Protein AF-A0A6L4AKI6-F1 (afdb_monomer_lite)

Sequence (223 aa):
MPTIHFEEIQCYNPRGIRDDVRLSAACDGHDRRTIWGPEQMRERSEIDLTSRCDPVVYYDTASIRLSGDFGFNFGSMHFDRHSDPGGNEFFFPGDLNSRYRVAYRIDPQPVASTHGRIRLIRLDCNDAQGTHDEISLRVNGAYVLNRHVMRTGWYVNFDDDRYEFPFNSACTITLSESYLEDWGRSFTLRVGEYRVARYEHEFALDAGISGDARYTLAYRMLE

Structure (mmCIF, N/CA/C/O backbone):
data_AF-A0A6L4AKI6-F1
#
_entry.id   AF-A0A6L4AKI6-F1
#
loop_
_atom_site.group_PDB
_atom_site.id
_atom_site.type_symbol
_atom_site.label_atom_id
_atom_site.label_alt_id
_atom_site.label_comp_id
_atom_site.label_asym_id
_atom_site.label_entity_id
_atom_site.label_seq_id
_atom_site.pdbx_PDB_ins_code
_atom_site.Cartn_x
_atom_site.Cartn_y
_atom_site.Cartn_z
_atom_site.occupancy
_atom_site.B_iso_or_equiv
_atom_site.auth_seq_id
_atom_site.auth_comp_id
_atom_site.auth_asym_id
_atom_site.auth_atom_id
_atom_site.pdbx_PDB_model_num
ATOM 1 N N . MET A 1 1 ? -11.981 -10.653 10.689 1.00 57.47 1 MET A N 1
ATOM 2 C CA . MET A 1 1 ? -10.906 -9.699 10.318 1.00 57.47 1 MET A CA 1
ATOM 3 C C . MET A 1 1 ? -10.500 -8.962 11.577 1.00 57.47 1 MET A C 1
ATOM 5 O O . MET A 1 1 ? -11.400 -8.692 12.367 1.00 57.47 1 MET A O 1
ATOM 9 N N . PRO A 1 2 ? -9.204 -8.720 11.821 1.00 56.81 2 PRO A N 1
ATOM 10 C CA . PRO A 1 2 ? -8.802 -7.955 12.989 1.00 56.81 2 PRO A CA 1
ATOM 11 C C . PRO A 1 2 ? -9.363 -6.529 12.914 1.00 56.81 2 PRO A C 1
ATOM 13 O O . PRO A 1 2 ? -9.664 -6.017 11.831 1.00 56.81 2 PRO A O 1
ATOM 16 N N . THR A 1 3 ? -9.572 -5.935 14.082 1.00 63.72 3 THR A N 1
ATOM 17 C CA . THR A 1 3 ? -10.267 -4.656 14.229 1.00 63.72 3 THR A CA 1
ATOM 18 C C . THR A 1 3 ? -9.407 -3.693 15.025 1.00 63.72 3 THR A C 1
ATOM 20 O O . THR A 1 3 ? -8.887 -4.057 16.077 1.00 63.72 3 THR A O 1
ATOM 23 N N . ILE A 1 4 ? -9.258 -2.467 14.525 1.00 66.56 4 ILE A N 1
ATOM 24 C CA . ILE A 1 4 ? -8.641 -1.374 15.281 1.00 66.56 4 ILE A CA 1
ATOM 25 C C . ILE A 1 4 ? -9.747 -0.666 16.059 1.00 66.56 4 ILE A C 1
ATOM 27 O O . ILE A 1 4 ? -10.778 -0.326 15.492 1.00 66.56 4 ILE A O 1
ATOM 31 N N . HIS A 1 5 ? -9.533 -0.446 17.346 1.00 71.75 5 HIS A N 1
ATOM 32 C CA . HIS A 1 5 ? -10.386 0.333 18.227 1.00 71.75 5 HIS A CA 1
ATOM 33 C C . HIS A 1 5 ? -9.617 1.579 18.635 1.00 71.75 5 HIS A C 1
ATOM 35 O O . HIS A 1 5 ? -8.559 1.465 19.243 1.00 71.75 5 HIS A O 1
ATOM 41 N N . PHE A 1 6 ? -10.124 2.763 18.308 1.00 74.44 6 PHE A N 1
ATOM 42 C CA . PHE A 1 6 ? -9.565 4.001 18.838 1.00 74.44 6 PHE A CA 1
ATOM 43 C C . PHE A 1 6 ? -10.184 4.291 20.191 1.00 74.44 6 PHE A C 1
ATOM 45 O O . PHE A 1 6 ? -11.407 4.277 20.332 1.00 74.44 6 PHE A O 1
ATOM 52 N N . GLU A 1 7 ? -9.331 4.549 21.168 1.00 77.19 7 GLU A N 1
ATOM 53 C CA . GLU A 1 7 ? -9.758 4.733 22.547 1.00 77.19 7 GLU A CA 1
ATOM 54 C C . GLU A 1 7 ? -9.769 6.219 22.900 1.00 77.19 7 GLU A C 1
ATOM 56 O O . GLU A 1 7 ? -10.745 6.719 23.452 1.00 77.19 7 GLU A O 1
ATOM 61 N N . GLU A 1 8 ? -8.728 6.956 22.511 1.00 81.88 8 GLU A N 1
ATOM 62 C CA . GLU A 1 8 ? -8.498 8.300 23.037 1.00 81.88 8 GLU A CA 1
ATOM 63 C C . GLU A 1 8 ? -7.682 9.170 22.073 1.00 81.88 8 GLU A C 1
ATOM 65 O O . GLU A 1 8 ? -6.770 8.675 21.409 1.00 81.88 8 GLU A O 1
ATOM 70 N N . ILE A 1 9 ? -7.952 10.480 22.045 1.00 80.19 9 ILE A N 1
ATOM 71 C CA . ILE A 1 9 ? -7.029 11.492 21.503 1.00 80.19 9 ILE A CA 1
ATOM 72 C C . ILE A 1 9 ? -6.692 12.504 22.594 1.00 80.19 9 ILE A C 1
ATOM 74 O O . ILE A 1 9 ? -7.588 13.099 23.192 1.00 80.19 9 ILE A O 1
ATOM 78 N N . GLN A 1 10 ? -5.400 12.760 22.793 1.00 81.69 10 GLN A N 1
ATOM 79 C CA . GLN A 1 10 ? -4.881 13.787 23.690 1.00 81.69 10 GL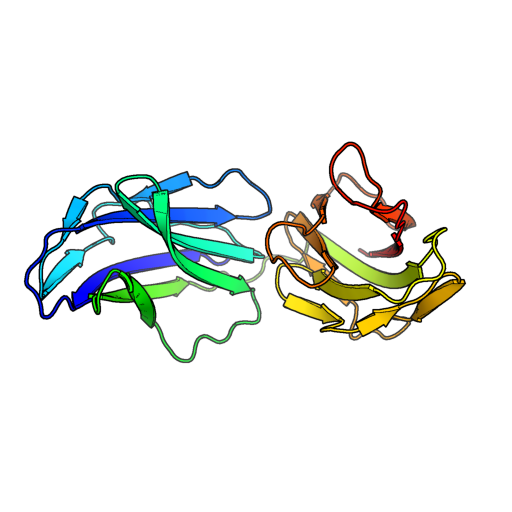N A CA 1
ATOM 80 C C . GLN A 1 10 ? -4.058 14.827 22.928 1.00 81.69 10 GLN A C 1
ATOM 82 O O . GLN A 1 10 ? -3.170 14.488 22.142 1.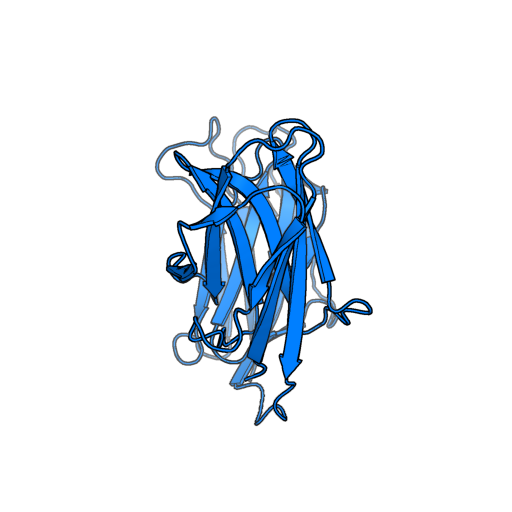00 81.69 10 GLN A O 1
ATOM 87 N N . CYS A 1 11 ? -4.322 16.107 23.192 1.00 79.19 11 CYS A N 1
ATOM 88 C CA . CYS A 1 11 ? -3.579 17.227 22.615 1.00 79.19 11 CYS A CA 1
ATOM 89 C C . CYS A 1 11 ? -2.557 17.796 23.610 1.00 79.19 11 CYS A C 1
ATOM 91 O O . CYS A 1 11 ? -2.899 18.246 24.704 1.00 79.19 11 CYS A O 1
ATOM 93 N N . TYR A 1 12 ? -1.296 17.864 23.196 1.00 78.62 12 TYR A N 1
ATOM 94 C CA . TYR A 1 12 ? -0.216 18.557 23.891 1.00 78.62 12 TYR A CA 1
ATOM 95 C C . TYR A 1 12 ? 0.170 19.803 23.093 1.00 78.62 12 TYR A C 1
ATOM 97 O O . TYR A 1 12 ? 1.089 19.768 22.277 1.00 78.62 12 TYR A O 1
ATOM 105 N N . ASN A 1 13 ? -0.542 20.907 23.317 1.00 70.94 13 ASN A N 1
ATOM 106 C CA . ASN A 1 13 ? -0.264 22.195 22.682 1.00 70.94 13 ASN A CA 1
ATOM 107 C C . ASN A 1 13 ? 0.249 23.215 23.716 1.00 70.94 13 ASN A C 1
ATOM 109 O O . ASN A 1 13 ? -0.565 23.877 24.356 1.00 70.94 13 ASN A O 1
ATOM 113 N N . PRO A 1 14 ? 1.569 23.424 23.858 1.00 61.31 14 PRO A N 1
ATOM 114 C CA . PRO A 1 14 ? 2.127 24.320 24.878 1.00 61.31 14 PRO A CA 1
ATOM 115 C C . PRO A 1 14 ? 1.780 25.808 24.674 1.00 61.31 14 PRO A C 1
ATOM 117 O O . PRO A 1 14 ? 2.146 26.642 25.498 1.00 61.31 14 PRO A O 1
ATOM 120 N N . ARG A 1 15 ? 1.123 26.175 23.563 1.00 65.12 15 ARG A N 1
ATOM 121 C CA . ARG A 1 15 ? 0.700 27.552 23.260 1.00 65.12 15 ARG A CA 1
ATOM 122 C C . ARG A 1 15 ? -0.773 27.817 23.579 1.00 65.12 15 ARG A C 1
ATOM 124 O O . ARG A 1 15 ? -1.205 28.960 23.457 1.00 65.12 15 ARG A O 1
ATOM 131 N N . GLY A 1 16 ? -1.548 26.793 23.951 1.00 60.97 16 GLY A N 1
ATOM 132 C CA . GLY A 1 16 ? -2.979 26.927 24.252 1.00 60.97 16 GLY A CA 1
ATOM 133 C C . GLY A 1 16 ? -3.853 27.331 23.054 1.00 60.97 16 GLY A C 1
ATOM 134 O O . GLY A 1 16 ? -4.981 27.791 23.248 1.00 60.97 16 GLY A O 1
ATOM 135 N N . ILE A 1 17 ? -3.340 27.183 21.826 1.00 63.78 17 ILE A N 1
ATOM 136 C CA . ILE A 1 17 ? -4.081 27.461 20.588 1.00 63.78 17 ILE A CA 1
ATOM 137 C C . ILE A 1 17 ? -5.126 26.354 20.381 1.00 63.78 17 ILE A C 1
ATOM 139 O O . ILE A 1 17 ? -4.919 25.207 20.780 1.00 63.78 17 ILE A O 1
ATOM 143 N N . ARG A 1 18 ? -6.284 26.725 19.825 1.00 65.81 18 ARG A N 1
ATOM 144 C CA . ARG A 1 18 ? -7.335 25.773 19.458 1.00 65.81 18 ARG A CA 1
ATOM 145 C C . ARG A 1 18 ? -7.107 25.302 18.035 1.00 65.81 18 ARG A C 1
ATOM 147 O O . ARG A 1 18 ? -7.106 26.144 17.142 1.00 65.81 18 ARG A O 1
ATOM 154 N N . ASP A 1 19 ? -7.014 23.996 17.855 1.00 68.50 19 ASP A N 1
ATOM 155 C CA . ASP A 1 19 ? -6.947 23.375 16.536 1.00 68.50 19 ASP A CA 1
ATOM 156 C C . ASP A 1 19 ? -8.233 22.567 16.312 1.00 68.50 19 ASP A C 1
ATOM 158 O O . ASP A 1 19 ? -8.674 21.847 17.211 1.00 68.50 19 ASP A O 1
ATOM 162 N N . ASP A 1 20 ? -8.849 22.693 15.135 1.00 76.00 20 ASP A N 1
ATOM 163 C CA . ASP A 1 20 ? -9.956 21.827 14.720 1.00 76.00 20 ASP A CA 1
ATOM 164 C C . ASP A 1 20 ? -9.390 20.503 14.214 1.00 76.00 20 ASP A C 1
ATOM 166 O O . ASP A 1 20 ? -8.797 20.438 13.140 1.00 76.00 20 ASP A O 1
ATOM 170 N N . VAL A 1 21 ? -9.552 19.443 15.001 1.00 71.31 21 VAL A N 1
ATOM 171 C CA . VAL A 1 21 ? -8.911 18.151 14.745 1.00 71.31 21 VAL A CA 1
ATOM 172 C C . VAL A 1 21 ? -9.913 17.168 14.156 1.00 71.31 21 VAL A C 1
ATOM 174 O O . VAL A 1 21 ? -11.034 17.029 14.644 1.00 71.31 21 VAL A O 1
ATOM 177 N N . ARG A 1 22 ? -9.498 16.462 13.102 1.00 80.50 22 ARG A N 1
ATOM 178 C CA . ARG A 1 22 ? -10.243 15.367 12.468 1.00 80.50 22 ARG A CA 1
ATOM 179 C C . ARG A 1 22 ? -9.394 14.112 12.417 1.00 80.50 22 ARG A C 1
ATOM 181 O O . ARG A 1 22 ? -8.235 14.166 12.003 1.00 80.50 22 ARG A O 1
ATOM 188 N N . LEU A 1 23 ? -10.006 12.980 12.742 1.00 73.19 23 LEU A N 1
ATOM 189 C CA . LEU A 1 23 ? -9.439 11.651 12.551 1.00 73.19 23 LEU A CA 1
ATOM 190 C C . LEU A 1 23 ? -10.135 10.982 11.368 1.00 73.19 23 LEU A C 1
ATOM 192 O O . LEU A 1 23 ? -11.361 10.881 11.317 1.00 73.19 23 LEU A O 1
ATOM 196 N N . SER A 1 24 ? -9.350 10.516 10.405 1.00 72.88 24 SER A N 1
ATOM 197 C CA . SER A 1 24 ? -9.862 9.812 9.231 1.00 72.88 24 SER A CA 1
ATOM 198 C C . SER A 1 24 ? -9.115 8.504 9.010 1.00 72.88 24 SER A C 1
ATOM 200 O O . SER A 1 24 ? -7.911 8.445 9.254 1.00 72.88 24 SER A O 1
ATOM 202 N N . ALA A 1 25 ? -9.798 7.487 8.484 1.00 66.56 25 ALA A N 1
ATOM 203 C CA . ALA A 1 25 ? -9.166 6.246 8.049 1.00 66.56 25 ALA A CA 1
ATOM 204 C C . ALA A 1 25 ? -9.546 5.864 6.624 1.00 66.56 25 ALA A C 1
ATOM 206 O O . ALA A 1 25 ? -10.610 6.217 6.115 1.00 66.56 25 ALA A O 1
ATOM 207 N N . ALA A 1 26 ? -8.648 5.118 5.995 1.00 65.19 26 ALA A N 1
ATOM 208 C CA . ALA A 1 26 ? -8.888 4.389 4.763 1.00 65.19 26 ALA A CA 1
ATOM 209 C C . ALA A 1 26 ? -8.424 2.940 4.949 1.00 65.19 26 ALA A C 1
ATOM 211 O O . ALA A 1 26 ? -7.347 2.709 5.507 1.00 65.19 26 ALA A O 1
ATOM 212 N N . CYS A 1 27 ? -9.218 1.995 4.452 1.00 61.41 27 CYS A N 1
ATOM 213 C CA . CYS A 1 27 ? -8.944 0.557 4.490 1.00 61.41 27 CYS A CA 1
ATOM 214 C C . CYS A 1 27 ? -8.898 0.035 3.055 1.00 61.41 27 CYS A C 1
ATOM 216 O O . CYS A 1 27 ? -9.714 0.470 2.247 1.00 61.41 27 CYS A O 1
ATOM 218 N N . ASP A 1 28 ? -7.992 -0.891 2.740 1.00 57.16 28 ASP A N 1
ATOM 219 C CA . ASP A 1 28 ? -8.027 -1.696 1.505 1.00 57.16 28 ASP A CA 1
ATOM 220 C C . ASP A 1 28 ? -8.279 -0.900 0.196 1.00 57.16 28 ASP A C 1
ATOM 222 O O . ASP A 1 28 ? -9.049 -1.313 -0.673 1.00 57.16 28 ASP A O 1
ATOM 226 N N . GLY A 1 29 ? -7.660 0.280 0.053 1.00 48.19 29 GLY A N 1
ATOM 227 C CA . GLY A 1 29 ? -7.807 1.128 -1.142 1.00 48.19 29 GLY A CA 1
ATOM 228 C C . GLY A 1 29 ? -9.156 1.854 -1.277 1.00 48.19 29 GLY A C 1
ATOM 229 O O . GLY A 1 29 ? -9.451 2.397 -2.338 1.00 48.19 29 GLY A O 1
ATOM 230 N N . HIS A 1 30 ? -9.985 1.876 -0.230 1.00 49.41 30 HIS A N 1
ATOM 231 C CA . HIS A 1 30 ? -11.232 2.642 -0.196 1.00 49.41 30 HIS A CA 1
ATOM 232 C C . HIS A 1 30 ? -11.015 4.128 0.119 1.00 49.41 30 HIS A C 1
ATOM 234 O O . HIS A 1 30 ? -10.048 4.510 0.781 1.00 49.41 30 HIS A O 1
ATOM 240 N N . ASP A 1 31 ? -11.975 4.956 -0.313 1.00 55.81 31 ASP A N 1
ATOM 241 C CA . ASP A 1 31 ? -12.004 6.389 -0.019 1.00 55.81 31 ASP A CA 1
ATOM 242 C C . ASP A 1 31 ? -11.868 6.657 1.480 1.00 55.81 31 ASP A C 1
ATOM 244 O O . ASP A 1 31 ? -12.550 6.055 2.315 1.00 55.81 31 ASP A O 1
ATOM 248 N N . ARG A 1 32 ? -10.987 7.604 1.810 1.00 66.69 32 ARG A N 1
ATOM 249 C CA . ARG A 1 32 ? -10.727 8.027 3.183 1.00 66.69 32 ARG A CA 1
ATOM 250 C C . ARG A 1 32 ? -12.007 8.593 3.797 1.00 66.69 32 ARG A C 1
ATOM 252 O O . ARG A 1 32 ? -12.524 9.610 3.340 1.00 66.69 32 ARG A O 1
ATOM 259 N N . ARG A 1 33 ? -12.489 7.956 4.863 1.00 70.94 33 ARG A N 1
ATOM 260 C CA . ARG A 1 33 ? -13.661 8.393 5.627 1.00 70.94 33 ARG A CA 1
ATOM 261 C C . ARG A 1 33 ? -13.224 9.056 6.922 1.00 70.94 33 ARG A C 1
ATOM 263 O O . ARG A 1 33 ? -12.322 8.573 7.605 1.00 70.94 33 ARG A O 1
ATOM 270 N N . THR A 1 34 ? -13.876 10.159 7.267 1.00 72.56 34 THR A N 1
ATOM 271 C CA . THR A 1 34 ? -13.740 10.764 8.593 1.00 72.56 34 THR A CA 1
ATOM 272 C C . THR A 1 34 ? -14.418 9.853 9.609 1.00 72.56 34 THR A C 1
ATOM 274 O O . THR A 1 34 ? -15.609 9.582 9.494 1.00 72.56 34 THR A O 1
ATOM 277 N N . ILE A 1 35 ? -13.637 9.356 10.567 1.00 72.12 35 ILE A N 1
ATOM 278 C CA . ILE A 1 35 ? -14.122 8.528 11.677 1.00 72.12 35 ILE A CA 1
ATOM 279 C C . ILE A 1 35 ? -14.615 9.430 12.808 1.00 72.12 35 ILE A C 1
ATOM 281 O O . ILE A 1 35 ? -15.575 9.098 13.495 1.00 72.12 35 ILE A O 1
ATOM 285 N N . TRP A 1 36 ? -13.958 10.580 12.989 1.00 76.19 36 TRP A N 1
ATOM 286 C CA . TRP A 1 36 ? -14.254 11.517 14.063 1.00 76.19 36 TRP A CA 1
ATOM 287 C C . TRP A 1 36 ? -13.806 12.951 13.730 1.00 76.19 36 TRP A C 1
ATOM 289 O O . TRP A 1 36 ? -12.841 13.163 12.990 1.00 76.19 36 TRP A O 1
ATOM 299 N N . GLY A 1 37 ? -14.497 13.935 14.311 1.00 75.12 37 GLY A N 1
ATOM 300 C CA . GLY A 1 37 ? -14.252 15.368 14.134 1.00 75.12 37 GLY A CA 1
ATOM 301 C C . GLY A 1 37 ? -14.990 15.997 12.935 1.00 75.12 37 GLY A C 1
ATOM 302 O O . GLY A 1 37 ? -15.728 15.306 12.227 1.00 75.12 37 GLY A O 1
ATOM 303 N N . PRO A 1 38 ? -14.793 17.307 12.674 1.00 73.62 38 PRO A N 1
ATOM 304 C CA . PRO A 1 38 ? -13.907 18.220 13.410 1.00 73.62 38 PRO A CA 1
ATOM 305 C C . PRO A 1 38 ? -14.376 18.521 14.833 1.00 73.62 38 PRO A C 1
ATOM 307 O O . PRO A 1 38 ? -15.565 18.731 15.057 1.00 73.62 38 PRO A O 1
ATOM 310 N N . GLU A 1 39 ? -13.434 18.596 15.772 1.00 78.69 39 GLU A N 1
ATOM 311 C CA . GLU A 1 39 ? -13.664 19.107 17.129 1.00 78.69 39 GLU A CA 1
ATOM 312 C C . GLU A 1 39 ? -12.473 19.972 17.575 1.00 78.69 39 GLU A C 1
ATOM 314 O O . GLU A 1 39 ? -11.316 19.635 17.310 1.00 78.69 39 GLU A O 1
ATOM 319 N N . GLN A 1 40 ? -12.749 21.086 18.262 1.00 78.19 40 GLN A N 1
ATOM 320 C CA . GLN A 1 40 ? -11.705 21.986 18.755 1.00 78.19 40 GLN A CA 1
ATOM 321 C C . GLN A 1 40 ? -10.984 21.386 19.960 1.00 78.19 40 GLN A C 1
ATOM 323 O O . GLN A 1 40 ? -11.570 21.260 21.039 1.00 78.19 40 GLN A O 1
ATOM 328 N N . MET A 1 41 ? -9.687 21.125 19.818 1.00 74.12 41 MET A N 1
ATOM 329 C CA . MET A 1 41 ? -8.830 20.674 20.913 1.00 74.12 41 MET A CA 1
ATOM 330 C C . MET A 1 41 ? -7.952 21.810 21.441 1.00 74.12 41 MET A C 1
ATOM 332 O O . MET A 1 41 ? -7.473 22.653 20.685 1.00 74.12 41 MET A O 1
ATOM 336 N N . ARG A 1 42 ? -7.744 21.838 22.760 1.00 78.81 42 ARG A N 1
ATOM 337 C CA . ARG A 1 42 ? -6.784 22.710 23.456 1.00 78.81 42 ARG A CA 1
ATOM 338 C C . ARG A 1 42 ? -5.725 21.869 24.151 1.00 78.81 42 ARG A C 1
ATOM 340 O O . ARG A 1 42 ? -5.826 20.648 24.220 1.00 78.81 42 ARG A O 1
ATOM 347 N N . GLU A 1 43 ? -4.733 22.540 24.728 1.00 75.81 43 GLU A N 1
ATOM 348 C CA . GLU A 1 43 ? -3.762 21.902 25.613 1.00 75.81 43 GLU A CA 1
ATOM 349 C C . GLU A 1 43 ? -4.456 21.030 26.673 1.00 75.81 43 GLU A C 1
ATOM 351 O O . GLU A 1 43 ? -5.330 21.508 27.399 1.00 75.81 43 GLU A O 1
ATOM 356 N N . ARG A 1 44 ? -4.046 19.758 26.756 1.00 74.38 44 ARG A N 1
ATOM 357 C CA . ARG A 1 44 ? -4.584 18.721 27.653 1.00 74.38 44 ARG A CA 1
ATOM 358 C C . ARG A 1 44 ? -6.051 18.365 27.412 1.00 74.38 44 ARG A C 1
ATOM 360 O O . ARG A 1 44 ? -6.663 17.740 28.272 1.00 74.38 44 ARG A O 1
ATOM 367 N N . SER A 1 45 ? -6.629 18.745 26.272 1.00 77.19 45 SER A N 1
ATOM 368 C CA . SER A 1 45 ? -7.909 18.177 25.857 1.00 77.19 45 SER A CA 1
ATOM 369 C C . SER A 1 45 ? -7.742 16.684 25.612 1.00 77.19 45 SER A C 1
ATOM 371 O O . SER A 1 45 ? -6.815 16.269 24.915 1.00 77.19 45 SER A O 1
ATOM 373 N N . GLU A 1 46 ? -8.668 15.925 26.180 1.00 77.12 46 GLU A N 1
ATOM 374 C CA . GLU A 1 46 ? -8.794 14.483 26.057 1.00 77.12 46 GLU A CA 1
ATOM 375 C C . GLU A 1 46 ? -10.184 14.182 25.511 1.00 77.12 46 GLU A C 1
ATOM 377 O O . GLU A 1 46 ? -11.177 14.764 25.963 1.00 77.12 46 GLU A O 1
ATOM 382 N N . ILE A 1 47 ? -10.243 13.323 24.500 1.00 76.12 47 ILE A N 1
ATOM 383 C CA . ILE A 1 47 ? -11.494 12.931 23.863 1.00 76.12 47 ILE A CA 1
ATOM 384 C C . ILE A 1 47 ? -11.550 11.416 23.836 1.00 76.12 47 ILE A C 1
ATOM 386 O O . ILE A 1 47 ? -10.744 10.776 23.163 1.00 76.12 47 ILE A O 1
ATOM 390 N N . ASP A 1 48 ? -12.526 10.876 24.561 1.00 74.25 48 ASP A N 1
ATOM 391 C CA . ASP A 1 48 ? -12.898 9.469 24.501 1.00 74.25 48 ASP A CA 1
ATOM 392 C C . ASP A 1 48 ? -13.583 9.179 23.161 1.00 74.25 48 ASP A C 1
ATOM 394 O O . ASP A 1 48 ? -14.636 9.742 22.832 1.00 74.25 48 ASP A O 1
ATOM 398 N N . LEU A 1 49 ? -12.961 8.301 22.381 1.00 70.56 49 LEU A N 1
ATOM 399 C CA . LEU A 1 49 ? -13.460 7.877 21.080 1.00 70.56 49 LEU A CA 1
ATOM 400 C C . LEU A 1 49 ? -14.317 6.612 21.165 1.00 70.56 49 LEU A C 1
ATOM 402 O O . LEU A 1 49 ? -15.088 6.363 20.233 1.00 70.56 49 LEU A O 1
ATOM 406 N N . THR A 1 50 ? -14.252 5.861 22.272 1.00 66.50 50 THR A N 1
ATOM 407 C CA . THR A 1 50 ? -14.948 4.570 22.433 1.00 66.50 50 THR A CA 1
ATOM 408 C C . THR A 1 50 ? -16.469 4.701 22.369 1.00 66.50 50 THR A C 1
ATOM 410 O O . THR A 1 50 ? -17.162 3.767 21.969 1.00 66.50 50 THR A O 1
ATOM 413 N N . SER A 1 51 ? -16.988 5.876 22.731 1.00 59.75 51 SER A N 1
ATOM 414 C CA . SER A 1 51 ? -18.416 6.193 22.774 1.00 59.75 51 SER A CA 1
ATOM 415 C C . SER A 1 51 ? -18.909 7.048 21.598 1.00 59.75 51 SER A C 1
ATOM 417 O O . SER A 1 51 ? -20.117 7.247 21.456 1.00 59.75 51 SER A O 1
ATOM 419 N N . ARG A 1 52 ? -18.001 7.577 20.762 1.00 56.75 52 ARG A N 1
ATOM 420 C CA . ARG A 1 52 ? -18.302 8.655 19.795 1.00 56.75 52 ARG A CA 1
ATOM 421 C C . ARG A 1 52 ? -18.138 8.284 18.327 1.00 56.75 52 ARG A C 1
ATOM 423 O O . ARG A 1 52 ? -18.654 8.997 17.469 1.00 56.75 52 ARG A O 1
ATOM 430 N N . CYS A 1 53 ? -17.439 7.201 18.031 1.00 54.47 53 CYS A N 1
ATOM 431 C CA . CYS A 1 53 ? -17.109 6.799 16.669 1.00 54.47 53 CYS A CA 1
ATOM 432 C C . CYS A 1 53 ? -17.454 5.323 16.521 1.00 54.47 53 CYS A C 1
ATOM 434 O O . CYS A 1 53 ? -17.304 4.590 17.491 1.00 54.47 53 CYS A O 1
ATOM 436 N N . ASP A 1 54 ? -17.876 4.876 15.337 1.00 53.06 54 ASP A N 1
ATOM 437 C CA . ASP A 1 54 ? -17.797 3.451 15.009 1.00 53.06 54 ASP A CA 1
ATOM 438 C C . ASP A 1 54 ? -16.326 3.182 14.658 1.00 53.06 54 ASP A C 1
ATOM 440 O O . ASP A 1 54 ? -15.871 3.587 13.582 1.00 53.06 54 ASP A O 1
ATOM 444 N N . PRO A 1 55 ? -15.515 2.648 15.590 1.00 51.09 55 PRO A N 1
ATOM 445 C CA . PRO A 1 55 ? -14.067 2.690 15.455 1.00 51.09 55 PRO A CA 1
ATOM 446 C C . PRO A 1 55 ? -13.557 1.582 14.526 1.00 51.09 55 PRO A C 1
ATOM 448 O O . PRO A 1 55 ? -12.364 1.521 14.255 1.00 51.09 55 PRO A O 1
ATOM 451 N N . VAL A 1 56 ? -14.450 0.718 14.031 1.00 52.69 56 VAL A N 1
ATOM 452 C CA . VAL A 1 56 ? -14.121 -0.546 13.380 1.00 52.69 56 VAL A CA 1
ATOM 453 C C . VAL A 1 56 ? -13.565 -0.314 11.977 1.00 52.69 56 VAL A C 1
ATOM 455 O O . VAL A 1 56 ? -14.283 -0.244 10.980 1.00 52.69 56 VAL A O 1
ATOM 458 N N . VAL A 1 57 ? -12.240 -0.265 11.893 1.00 55.28 57 VAL A N 1
ATOM 459 C CA . VAL A 1 57 ? -11.514 -0.461 10.639 1.00 55.28 57 VAL A CA 1
ATOM 460 C C . VAL A 1 57 ? -11.217 -1.955 10.496 1.00 55.28 57 VAL A C 1
ATOM 462 O O . VAL A 1 57 ? -10.416 -2.508 11.249 1.00 55.28 57 VAL A O 1
ATOM 465 N N . TYR A 1 58 ? -11.880 -2.614 9.540 1.00 52.53 58 TYR A N 1
ATOM 466 C CA . TYR A 1 58 ? -11.531 -3.967 9.091 1.00 52.53 58 TYR A CA 1
ATOM 467 C C . TYR A 1 58 ? -10.267 -3.892 8.231 1.00 52.53 58 TYR A C 1
ATOM 469 O O . TYR A 1 58 ? -10.223 -3.057 7.326 1.00 52.53 58 TYR A O 1
ATOM 477 N N . TYR A 1 59 ? -9.252 -4.720 8.502 1.00 55.84 59 TYR A N 1
ATOM 478 C CA . TYR A 1 59 ? -7.970 -4.589 7.804 1.00 55.84 59 TYR A CA 1
ATOM 479 C C . TYR A 1 59 ? -7.296 -5.918 7.429 1.00 55.84 59 TYR A C 1
ATOM 481 O O . TYR A 1 59 ? -7.216 -6.846 8.237 1.00 55.84 59 TYR A O 1
ATOM 489 N N . ASP A 1 60 ? -6.731 -5.950 6.216 1.00 52.50 60 ASP A N 1
ATOM 490 C CA . ASP A 1 60 ? -5.358 -6.433 5.993 1.00 52.50 60 ASP A CA 1
ATOM 491 C C . ASP A 1 60 ? -4.361 -5.257 6.071 1.00 52.50 60 ASP A C 1
ATOM 493 O O . ASP A 1 60 ? -3.237 -5.428 6.550 1.00 52.50 60 ASP A O 1
ATOM 497 N N . THR A 1 61 ? -4.807 -4.049 5.681 1.00 56.47 61 THR A N 1
ATOM 498 C CA . THR A 1 61 ? -4.088 -2.774 5.853 1.00 56.47 61 THR A CA 1
ATOM 499 C C . THR A 1 61 ? -5.016 -1.626 6.224 1.00 56.47 61 THR A C 1
ATOM 501 O O . THR A 1 61 ? -6.144 -1.544 5.737 1.00 56.47 61 THR A O 1
ATOM 504 N N . ALA A 1 62 ? -4.527 -0.693 7.038 1.00 64.31 62 ALA A N 1
ATOM 505 C CA . ALA A 1 62 ? -5.239 0.543 7.341 1.00 64.31 62 ALA A CA 1
ATOM 506 C C . ALA A 1 62 ? -4.295 1.744 7.301 1.00 64.31 62 ALA A C 1
ATOM 508 O O . ALA A 1 62 ? -3.155 1.670 7.751 1.00 64.31 62 ALA A O 1
ATOM 509 N N . SER A 1 63 ? -4.773 2.875 6.784 1.00 69.19 63 SER A N 1
ATOM 510 C CA . SER A 1 63 ? -4.097 4.166 6.938 1.00 69.19 63 SER A CA 1
ATOM 511 C C . SER A 1 63 ? -4.969 5.103 7.751 1.00 69.19 63 SER A C 1
ATOM 513 O O . SER A 1 63 ? -6.157 5.254 7.474 1.00 69.19 63 SER A O 1
ATOM 515 N N . ILE A 1 64 ? -4.373 5.729 8.754 1.00 72.75 64 ILE A N 1
ATOM 516 C CA . ILE A 1 64 ? -5.037 6.624 9.691 1.00 72.75 64 ILE A CA 1
ATOM 517 C C . ILE A 1 64 ? -4.366 7.979 9.568 1.00 72.75 64 ILE A C 1
ATOM 519 O O . ILE A 1 64 ? -3.143 8.074 9.584 1.00 72.75 64 ILE A O 1
ATOM 523 N N . ARG A 1 65 ? -5.158 9.034 9.402 1.00 74.94 65 ARG A N 1
ATOM 524 C CA . ARG A 1 65 ? -4.681 10.407 9.243 1.00 74.94 65 ARG A CA 1
ATOM 525 C C . ARG A 1 65 ? -5.325 11.293 10.294 1.00 74.94 65 ARG A C 1
ATOM 527 O O . ARG A 1 65 ? -6.548 11.273 10.447 1.00 74.94 65 ARG A O 1
ATOM 534 N N . LEU A 1 66 ? -4.498 12.107 10.941 1.00 74.00 66 LEU A N 1
ATOM 535 C CA . LEU A 1 66 ? -4.946 13.219 11.762 1.00 74.00 66 LEU A CA 1
ATOM 536 C C . LEU A 1 66 ? -4.743 14.517 10.979 1.00 74.00 66 LEU A C 1
ATOM 538 O O . LEU A 1 66 ? -3.656 14.776 10.462 1.00 74.00 66 LEU A O 1
ATOM 542 N N . SER A 1 67 ? -5.791 15.322 10.862 1.00 76.56 67 SER A N 1
ATOM 543 C CA . SER A 1 67 ? -5.744 16.573 10.105 1.00 76.56 67 SER A CA 1
ATOM 544 C C . SER A 1 67 ? -6.393 17.725 10.853 1.00 76.56 67 SER A C 1
ATOM 546 O O . SER A 1 67 ? -7.379 17.522 11.561 1.00 76.56 67 SER A O 1
ATOM 548 N N . GLY A 1 68 ? -5.841 18.913 10.640 1.00 69.00 68 GLY A N 1
ATOM 549 C CA . GLY A 1 68 ? -6.349 20.190 11.100 1.00 69.00 68 GLY A CA 1
ATOM 550 C C . GLY A 1 68 ? -7.388 20.799 10.168 1.00 69.00 68 GLY A C 1
ATOM 551 O O . GLY A 1 68 ? -7.782 20.225 9.143 1.00 69.00 68 GLY A O 1
ATOM 552 N N . ASP A 1 69 ? -7.783 22.019 10.508 1.00 66.88 69 ASP A N 1
ATOM 553 C CA . ASP A 1 69 ? -8.641 22.835 9.665 1.00 66.88 69 ASP A CA 1
ATOM 554 C C . ASP A 1 69 ? -7.987 23.110 8.296 1.00 66.88 69 ASP A C 1
ATOM 556 O O . ASP A 1 69 ? -6.765 23.063 8.139 1.00 66.88 69 ASP A O 1
ATOM 560 N N . PHE A 1 70 ? -8.806 23.332 7.265 1.00 62.06 70 PHE A N 1
ATOM 561 C CA . PHE A 1 70 ? -8.356 23.501 5.868 1.00 62.06 70 PHE A CA 1
ATOM 562 C C . PHE A 1 70 ? -7.564 22.319 5.271 1.00 62.06 70 PHE A C 1
ATOM 564 O O . PHE A 1 70 ? -6.947 22.458 4.216 1.00 62.06 70 PHE A O 1
ATOM 571 N N . GLY A 1 71 ? -7.608 21.139 5.898 1.00 58.97 71 GLY A N 1
ATOM 572 C CA . GLY A 1 71 ? -6.954 19.934 5.382 1.00 58.97 71 GLY A CA 1
ATOM 573 C C . GLY A 1 71 ? -5.454 19.859 5.675 1.00 58.97 71 GLY A C 1
ATOM 574 O O . GLY A 1 71 ? -4.774 19.025 5.072 1.00 58.97 71 GLY A O 1
ATOM 575 N N . PHE A 1 72 ? -4.941 20.683 6.599 1.00 67.31 72 PHE A N 1
ATOM 576 C CA . PHE A 1 72 ? -3.565 20.562 7.086 1.00 67.31 72 PHE A CA 1
ATOM 577 C C . PHE A 1 72 ? -3.339 19.161 7.661 1.00 67.31 72 PHE A C 1
ATOM 579 O O . PHE A 1 72 ? -4.089 18.694 8.513 1.00 67.31 72 PHE A O 1
ATOM 586 N N . ASN A 1 73 ? -2.337 18.445 7.158 1.00 69.44 73 ASN A N 1
ATOM 587 C CA . ASN A 1 73 ? -2.048 17.086 7.597 1.00 69.44 73 ASN A CA 1
ATOM 588 C C . ASN A 1 73 ? -1.076 17.126 8.784 1.00 69.44 73 ASN A C 1
ATOM 590 O O . ASN A 1 73 ? 0.105 17.389 8.579 1.00 69.44 73 ASN A O 1
ATOM 594 N N . PHE A 1 74 ? -1.554 16.813 9.992 1.00 67.00 74 PHE A N 1
ATOM 595 C CA . PHE A 1 74 ? -0.694 16.646 11.174 1.00 67.00 74 PHE A CA 1
ATOM 596 C C . PHE A 1 74 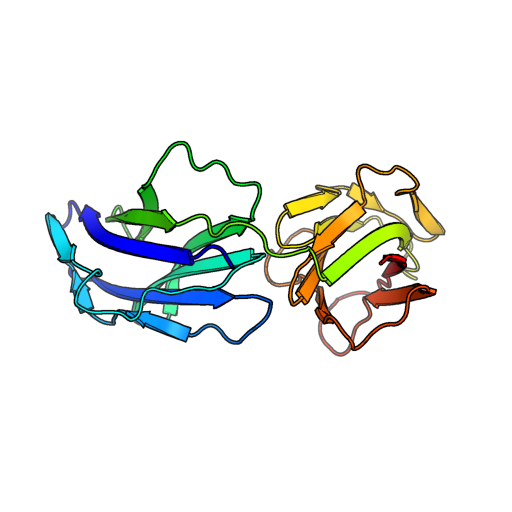? 0.094 15.326 11.118 1.00 67.00 74 PHE A C 1
ATOM 598 O O . PHE A 1 74 ? 1.092 15.139 11.805 1.00 67.00 74 PHE A O 1
ATOM 605 N N . GLY A 1 75 ? -0.336 14.387 10.276 1.00 65.25 75 GLY A N 1
ATOM 606 C CA . GLY A 1 75 ? 0.425 13.199 9.926 1.00 65.25 75 GLY A CA 1
ATOM 607 C C . GLY A 1 75 ? -0.461 11.992 9.660 1.00 65.25 75 GLY A C 1
ATOM 608 O O . GLY A 1 75 ? -1.685 12.017 9.822 1.00 65.25 75 GLY A O 1
ATOM 609 N N . SER A 1 76 ? 0.178 10.907 9.235 1.00 68.06 76 SER A N 1
ATOM 610 C CA . SER A 1 76 ? -0.491 9.637 8.973 1.00 68.06 76 SER A CA 1
ATOM 611 C C . SER A 1 76 ? 0.287 8.456 9.528 1.00 68.06 76 SER A C 1
ATOM 613 O O . SER A 1 76 ? 1.515 8.448 9.517 1.00 68.06 76 SER A O 1
ATOM 615 N N . MET A 1 77 ? -0.452 7.451 9.980 1.00 67.56 77 MET A N 1
ATOM 616 C CA . MET A 1 77 ? 0.059 6.160 10.407 1.00 67.56 77 MET A CA 1
ATOM 617 C C . MET A 1 77 ? -0.506 5.062 9.512 1.00 67.56 77 MET A C 1
ATOM 619 O O . MET A 1 77 ? -1.665 5.118 9.104 1.00 67.56 77 MET A O 1
ATOM 623 N N . HIS A 1 78 ? 0.322 4.067 9.219 1.00 65.88 78 HIS A N 1
ATOM 624 C CA . HIS A 1 78 ? -0.060 2.890 8.454 1.00 65.88 78 HIS A CA 1
ATOM 625 C C . HIS A 1 78 ? 0.051 1.656 9.343 1.00 65.88 78 HIS A C 1
ATOM 627 O O . HIS A 1 78 ? 1.057 1.480 10.024 1.00 65.88 78 HIS A O 1
ATOM 633 N N . PHE A 1 79 ? -0.984 0.827 9.312 1.00 62.06 79 PHE A N 1
ATOM 634 C CA . PHE A 1 79 ? -1.066 -0.448 10.005 1.00 62.06 79 PHE A CA 1
ATOM 635 C C . PHE A 1 79 ? -1.061 -1.563 8.973 1.00 62.06 79 PHE A C 1
ATOM 637 O O . PHE A 1 79 ? -1.851 -1.528 8.023 1.00 62.06 79 PHE A O 1
ATOM 644 N N . ASP A 1 80 ? -0.209 -2.557 9.190 1.00 59.47 80 ASP A N 1
ATOM 645 C CA . ASP A 1 80 ? -0.284 -3.849 8.520 1.00 59.47 80 ASP A CA 1
ATOM 646 C C . ASP A 1 80 ? -0.527 -4.968 9.552 1.00 59.47 80 ASP A C 1
ATOM 648 O O . ASP A 1 80 ? -0.383 -4.793 10.763 1.00 59.47 80 ASP A O 1
ATOM 652 N N . ARG A 1 81 ? -0.908 -6.151 9.075 1.00 53.22 81 ARG A N 1
ATOM 653 C CA . ARG A 1 81 ? -1.161 -7.327 9.923 1.00 53.22 81 ARG A CA 1
ATOM 654 C C . ARG A 1 81 ? 0.080 -7.858 10.670 1.00 53.22 81 ARG A C 1
ATOM 656 O O . ARG A 1 81 ? -0.082 -8.634 11.610 1.00 53.22 81 ARG A O 1
ATOM 663 N N . HIS A 1 82 ? 1.288 -7.479 10.261 1.00 51.31 82 HIS A N 1
ATOM 664 C CA . HIS A 1 82 ? 2.560 -7.878 10.878 1.00 51.31 82 HIS A CA 1
ATOM 665 C C . HIS A 1 82 ? 3.129 -6.817 11.825 1.00 51.31 82 HIS A C 1
ATOM 667 O O . HIS A 1 82 ? 4.159 -7.046 12.461 1.00 51.31 82 HIS A O 1
ATOM 673 N N . SER A 1 83 ? 2.448 -5.680 11.933 1.00 51.78 83 SER A N 1
ATOM 674 C CA . SER A 1 83 ? 2.745 -4.597 12.845 1.00 51.78 83 SER A CA 1
ATOM 675 C C . SER A 1 83 ? 2.410 -5.106 14.235 1.00 51.78 83 SER A C 1
ATOM 677 O O . SER A 1 83 ? 1.271 -5.000 14.672 1.00 51.78 83 SER A O 1
ATOM 679 N N . ASP A 1 84 ? 3.379 -5.727 14.902 1.00 47.91 84 ASP A N 1
ATOM 680 C CA . ASP A 1 84 ? 3.310 -5.972 16.337 1.00 47.91 84 ASP A CA 1
ATOM 681 C C . ASP A 1 84 ? 3.474 -4.608 17.015 1.00 47.91 84 ASP A C 1
ATOM 683 O O . ASP A 1 84 ? 4.594 -4.078 17.067 1.00 47.91 84 ASP A O 1
ATOM 687 N N . PRO A 1 85 ? 2.390 -3.939 17.447 1.00 48.25 85 PRO A N 1
ATOM 688 C CA . PRO A 1 85 ? 2.522 -2.618 17.992 1.00 48.25 85 PRO A CA 1
ATOM 689 C C . PRO A 1 85 ? 2.837 -2.837 19.460 1.00 48.25 85 PRO A C 1
ATOM 691 O O . PRO A 1 85 ? 1.953 -2.866 20.309 1.00 48.25 85 PRO A O 1
ATOM 694 N N . GLY A 1 86 ? 4.122 -2.925 19.786 1.00 43.91 86 GLY A N 1
ATOM 695 C CA . GLY A 1 86 ? 4.604 -2.795 21.163 1.00 43.91 86 GLY A CA 1
ATOM 696 C C . GLY A 1 86 ? 4.245 -1.450 21.830 1.00 43.91 86 GLY A C 1
ATOM 697 O O . GLY A 1 86 ? 4.815 -1.118 22.864 1.00 43.91 86 GLY A O 1
ATOM 698 N N . GLY A 1 87 ? 3.325 -0.664 21.260 1.00 54.47 87 GLY A N 1
ATOM 699 C CA . GLY A 1 87 ? 2.740 0.532 21.842 1.00 54.47 87 GLY A CA 1
ATOM 700 C C . GLY A 1 87 ? 1.335 0.790 21.288 1.00 54.47 87 GLY A C 1
ATOM 701 O O . GLY A 1 87 ? 1.162 1.009 20.090 1.00 54.47 87 GLY A O 1
ATOM 702 N N . ASN A 1 88 ? 0.353 0.846 22.190 1.00 65.38 88 ASN A N 1
ATOM 703 C CA . ASN A 1 88 ? -1.045 1.239 21.950 1.00 65.38 88 ASN A CA 1
ATOM 704 C C . ASN A 1 88 ? -1.200 2.751 21.697 1.00 65.38 88 ASN A C 1
ATOM 706 O O . ASN A 1 88 ? -2.259 3.316 21.946 1.00 65.38 88 ASN A O 1
ATOM 710 N N . GLU A 1 89 ? -0.130 3.439 21.289 1.00 66.94 89 GLU A N 1
ATOM 711 C CA . GLU A 1 89 ? -0.071 4.897 21.230 1.00 66.94 89 GLU A CA 1
ATOM 712 C C . GLU A 1 89 ? 0.746 5.377 20.033 1.00 66.94 89 GLU A C 1
ATOM 714 O O . GLU A 1 89 ? 1.804 4.823 19.726 1.00 66.94 89 GLU A O 1
ATOM 719 N N . PHE A 1 90 ? 0.300 6.457 19.396 1.00 71.12 90 PHE A N 1
ATOM 720 C CA . PHE A 1 90 ? 1.091 7.161 18.391 1.00 71.12 90 PHE A CA 1
ATOM 721 C C . PHE A 1 90 ? 1.021 8.675 18.519 1.00 71.12 90 PHE A C 1
ATOM 723 O O . PHE A 1 90 ? 0.000 9.231 18.919 1.00 71.12 90 PHE A O 1
ATOM 730 N N . PHE A 1 91 ? 2.131 9.329 18.162 1.00 70.06 91 PHE A N 1
ATOM 731 C CA . PHE A 1 91 ? 2.315 10.771 18.281 1.00 70.06 91 PHE A CA 1
ATOM 732 C C . PHE A 1 91 ? 2.368 11.436 16.904 1.00 70.06 91 PHE A C 1
ATOM 734 O O . PHE A 1 91 ? 3.295 11.183 16.135 1.00 70.06 91 PHE A O 1
ATOM 741 N N . PHE A 1 92 ? 1.421 12.328 16.614 1.00 66.62 92 PHE A N 1
ATOM 742 C CA . PHE A 1 92 ? 1.476 13.179 15.425 1.00 66.62 92 PHE A CA 1
ATOM 743 C C . PHE A 1 92 ? 2.165 14.509 15.738 1.00 66.62 92 PHE A C 1
ATOM 745 O O . PHE A 1 92 ? 1.802 15.155 16.732 1.00 66.62 92 PHE A O 1
ATOM 752 N N . PRO A 1 93 ? 3.130 14.950 14.910 1.00 64.38 93 PRO A N 1
ATOM 753 C CA . PRO A 1 93 ? 3.610 16.321 14.948 1.00 64.38 93 PRO A CA 1
ATOM 754 C C . PRO A 1 93 ? 2.498 17.246 14.433 1.00 64.38 93 PRO A C 1
ATOM 756 O O . PRO A 1 93 ? 2.202 17.285 13.248 1.00 64.38 93 PRO A O 1
ATOM 759 N N . GLY A 1 94 ? 1.854 17.983 15.329 1.00 59.62 94 GLY A N 1
ATOM 760 C CA . GLY A 1 94 ? 0.935 19.042 14.939 1.00 59.62 94 GLY A CA 1
ATOM 761 C C . GLY A 1 94 ? 1.675 20.288 14.456 1.00 59.62 94 GLY A C 1
ATOM 762 O O . GLY A 1 94 ? 2.904 20.397 14.534 1.00 59.62 94 GLY A O 1
ATOM 763 N N . ASP A 1 95 ? 0.903 21.271 14.015 1.00 60.69 95 ASP A N 1
ATOM 764 C CA . ASP A 1 95 ? 1.437 22.571 13.636 1.00 60.69 95 ASP A CA 1
ATOM 765 C C . ASP A 1 95 ? 2.046 23.264 14.871 1.00 60.69 95 ASP A C 1
ATOM 767 O O . ASP A 1 95 ? 1.549 23.155 15.994 1.00 60.69 95 ASP A O 1
ATOM 771 N N . LEU A 1 96 ? 3.142 24.008 14.683 1.00 54.75 96 LEU A N 1
ATOM 772 C CA . LEU A 1 96 ? 3.620 25.004 15.657 1.00 54.75 96 LEU A CA 1
ATOM 773 C C . LEU A 1 96 ? 3.881 24.486 17.100 1.00 54.75 96 LEU A C 1
ATOM 775 O O . LEU A 1 96 ? 3.668 25.228 18.063 1.00 54.75 96 LEU A O 1
ATOM 779 N N . ASN A 1 97 ? 4.445 23.278 17.240 1.00 61.00 97 ASN A N 1
ATOM 780 C CA . ASN A 1 97 ? 4.796 22.568 18.492 1.00 61.00 97 ASN A CA 1
ATOM 781 C C . ASN A 1 97 ? 3.665 21.786 19.181 1.00 61.00 97 ASN A C 1
ATOM 783 O O . ASN A 1 97 ? 3.900 21.247 20.266 1.00 61.00 97 ASN A O 1
ATOM 787 N N . SER A 1 98 ? 2.477 21.682 18.583 1.00 64.12 98 SER A N 1
ATOM 788 C CA . SER A 1 98 ? 1.447 20.761 19.072 1.00 64.12 98 SER A CA 1
ATOM 789 C C . SER A 1 98 ? 1.880 19.304 18.860 1.00 64.12 98 SER A C 1
ATOM 791 O O . SER A 1 98 ? 2.490 18.968 17.847 1.00 64.12 98 SER A O 1
ATOM 793 N N . ARG A 1 99 ? 1.577 18.409 19.804 1.00 73.00 99 ARG A N 1
ATOM 794 C CA . ARG A 1 99 ? 1.700 16.952 19.627 1.00 73.00 99 ARG A CA 1
ATOM 795 C C . ARG A 1 99 ? 0.379 16.293 19.966 1.00 73.00 99 ARG A C 1
ATOM 797 O O . ARG A 1 99 ? -0.212 16.624 20.987 1.00 73.00 99 ARG A O 1
ATOM 804 N N . TYR A 1 100 ? -0.055 15.343 19.152 1.00 74.88 100 TYR A N 1
ATOM 805 C CA . TYR A 1 100 ? -1.285 14.596 19.409 1.00 74.88 100 TYR A CA 1
ATOM 806 C C . TYR A 1 100 ? -0.953 13.149 19.710 1.00 74.88 100 TYR A C 1
ATOM 808 O O . TYR A 1 100 ? -0.317 12.509 18.881 1.00 74.88 100 TYR A O 1
ATOM 816 N N . ARG A 1 101 ? -1.375 12.646 20.871 1.00 81.50 101 ARG A N 1
ATOM 817 C CA . ARG A 1 101 ? -1.320 11.221 21.215 1.00 81.50 101 ARG A CA 1
ATOM 818 C C . ARG A 1 101 ? -2.663 10.604 20.875 1.00 81.50 101 ARG A C 1
ATOM 820 O O . ARG A 1 101 ? -3.686 11.127 21.300 1.00 81.50 101 ARG A O 1
ATOM 827 N N . VAL A 1 102 ? -2.660 9.509 20.133 1.00 78.19 102 VAL A N 1
ATOM 828 C CA . VAL A 1 102 ? -3.868 8.722 19.880 1.00 78.19 102 VAL A CA 1
ATOM 829 C C . VAL A 1 102 ? -3.652 7.330 20.442 1.00 78.19 102 VAL A C 1
ATOM 831 O O . VAL A 1 102 ? -2.684 6.666 20.064 1.00 78.19 102 VAL A O 1
ATOM 834 N N . ALA A 1 103 ? -4.530 6.923 21.355 1.00 80.81 103 ALA A N 1
ATOM 835 C CA . ALA A 1 103 ? -4.533 5.588 21.926 1.00 80.81 103 ALA A CA 1
ATOM 836 C C . ALA A 1 103 ? -5.452 4.663 21.124 1.00 80.81 103 ALA A C 1
ATOM 838 O O . ALA A 1 103 ? -6.532 5.069 20.677 1.00 80.81 103 ALA A O 1
ATOM 839 N N . TYR A 1 104 ? -5.021 3.421 20.933 1.00 77.00 104 TYR A N 1
ATOM 840 C CA . TYR A 1 104 ? -5.756 2.427 20.165 1.00 77.00 104 TYR A CA 1
ATOM 841 C C . TYR A 1 104 ? -5.469 1.009 20.657 1.00 77.00 104 TYR A C 1
ATOM 843 O O . TYR A 1 104 ? -4.396 0.719 21.185 1.00 77.00 104 TYR A O 1
ATOM 851 N N . ARG A 1 105 ? -6.411 0.103 20.408 1.00 73.50 105 ARG A N 1
ATOM 852 C CA . ARG A 1 105 ? -6.261 -1.332 20.627 1.00 73.50 105 ARG A CA 1
ATOM 853 C C . ARG A 1 105 ? -6.567 -2.085 19.350 1.00 73.50 105 ARG A C 1
ATOM 855 O O . ARG A 1 105 ? -7.478 -1.732 18.611 1.00 73.50 105 ARG A O 1
ATOM 862 N N . ILE A 1 106 ? -5.823 -3.151 19.109 1.00 69.38 106 ILE A N 1
ATOM 863 C CA . ILE A 1 106 ? -6.113 -4.090 18.037 1.00 69.38 106 ILE A CA 1
ATOM 864 C C . ILE A 1 106 ? -6.738 -5.334 18.655 1.00 69.38 106 ILE A C 1
ATOM 866 O O . ILE A 1 106 ? -6.098 -5.995 19.469 1.00 69.38 106 ILE A O 1
ATOM 870 N N . ASP A 1 107 ? -7.957 -5.666 18.239 1.00 66.56 107 ASP A N 1
ATOM 871 C CA . ASP A 1 107 ? -8.595 -6.933 18.578 1.00 66.56 107 ASP A CA 1
ATOM 872 C C . ASP A 1 107 ? -8.287 -7.943 17.456 1.00 66.56 107 ASP A C 1
ATOM 874 O O . ASP A 1 107 ? -8.855 -7.858 16.357 1.00 66.56 107 ASP A O 1
ATOM 878 N N . PRO A 1 108 ? -7.355 -8.895 17.678 1.00 58.47 108 PRO A N 1
ATOM 879 C CA . PRO A 1 108 ? -7.050 -9.912 16.689 1.00 58.47 108 PRO A CA 1
ATOM 880 C C . PRO A 1 108 ? -8.230 -10.878 16.604 1.00 58.47 108 PRO A C 1
ATOM 882 O O . PRO A 1 108 ? -8.509 -11.626 17.540 1.00 58.47 108 PRO A O 1
ATOM 885 N N . GLN A 1 109 ? -8.929 -10.911 15.471 1.00 54.19 109 GLN A N 1
ATOM 886 C CA . GLN A 1 109 ? -9.823 -12.035 15.217 1.00 54.19 109 GLN A CA 1
ATOM 887 C C . GLN A 1 109 ? -9.021 -13.274 14.806 1.00 54.19 109 GLN A C 1
ATOM 889 O O . GLN A 1 109 ? -8.057 -13.141 14.043 1.00 54.19 109 GLN A O 1
ATOM 894 N N . PRO A 1 110 ? -9.434 -14.484 15.235 1.00 47.16 110 PRO A N 1
ATOM 895 C CA . PRO A 1 110 ? -8.899 -15.710 14.668 1.00 47.16 110 PRO A CA 1
ATOM 896 C C . PRO A 1 110 ? -9.134 -15.678 13.159 1.00 47.16 110 PRO A C 1
ATOM 898 O O . PRO A 1 110 ? -10.244 -15.445 12.678 1.00 47.16 110 PRO A O 1
ATOM 901 N N . VAL A 1 111 ? -8.050 -15.846 12.411 1.00 47.44 111 VAL A N 1
ATOM 902 C CA . VAL A 1 111 ? -8.051 -15.794 10.952 1.00 47.44 111 VAL A CA 1
ATOM 903 C C . VAL A 1 111 ? -8.793 -17.030 10.463 1.00 47.44 111 VAL A C 1
ATOM 905 O O . VAL A 1 111 ? -8.229 -18.118 10.377 1.00 47.44 111 VAL A O 1
ATOM 908 N N . ALA A 1 112 ? -10.082 -16.875 10.177 1.00 43.16 112 ALA A N 1
ATOM 909 C CA . ALA A 1 112 ? -10.836 -17.865 9.433 1.00 43.16 112 ALA A CA 1
ATOM 910 C C . ALA A 1 112 ? -10.354 -17.800 7.977 1.00 43.16 112 ALA A C 1
ATOM 912 O O . ALA A 1 112 ? -10.852 -16.985 7.217 1.00 43.16 112 ALA A O 1
ATOM 913 N N . SER A 1 113 ? -9.329 -18.603 7.659 1.00 51.41 113 SER A N 1
ATOM 914 C CA . SER A 1 113 ? -8.739 -18.862 6.330 1.00 51.41 113 SER A CA 1
ATOM 915 C C . SER A 1 113 ? -8.372 -17.639 5.473 1.00 51.41 113 SER A C 1
ATOM 917 O O . SER A 1 113 ? -9.226 -16.885 5.025 1.00 51.41 113 SER A O 1
ATOM 919 N N . THR A 1 114 ? -7.089 -17.498 5.135 1.00 55.06 114 THR A N 1
ATOM 920 C CA . THR A 1 114 ? -6.669 -16.660 4.000 1.00 55.06 114 THR A CA 1
ATOM 921 C C . THR A 1 114 ? -7.376 -17.137 2.734 1.00 55.06 114 THR A C 1
ATOM 923 O O . THR A 1 114 ? -7.289 -18.320 2.412 1.00 55.06 114 THR A O 1
ATOM 926 N N . HIS A 1 115 ? -8.085 -16.240 2.049 1.00 70.38 115 HIS A N 1
ATOM 927 C CA . HIS A 1 115 ? -8.839 -16.571 0.834 1.00 70.38 115 HIS A CA 1
ATOM 928 C C . HIS A 1 115 ? -8.042 -16.343 -0.462 1.00 70.38 115 HIS A C 1
ATOM 930 O O . HIS A 1 115 ? -8.518 -16.711 -1.534 1.00 70.38 115 HIS A O 1
ATOM 936 N N . GLY A 1 116 ? -6.848 -15.747 -0.382 1.00 78.06 116 GLY A N 1
ATOM 937 C CA . GLY A 1 116 ? -5.927 -15.661 -1.507 1.00 78.06 116 GLY A CA 1
ATOM 938 C C . GLY A 1 116 ? -4.486 -15.406 -1.079 1.00 78.06 116 GLY A C 1
ATOM 939 O O . GLY A 1 116 ? -4.196 -14.888 0.005 1.00 78.06 116 GLY A O 1
ATOM 940 N N . ARG A 1 117 ? -3.558 -15.779 -1.956 1.00 88.31 117 ARG A N 1
ATOM 941 C CA . ARG A 1 117 ? -2.130 -15.495 -1.812 1.00 88.31 117 ARG A CA 1
ATOM 942 C C . ARG A 1 117 ? -1.601 -14.931 -3.121 1.00 88.31 117 ARG A C 1
ATOM 944 O O . ARG A 1 117 ? -2.016 -15.345 -4.202 1.00 88.31 117 ARG A O 1
ATOM 951 N N . ILE A 1 118 ? -0.690 -13.973 -3.036 1.00 91.81 118 ILE A N 1
ATOM 952 C CA . ILE A 1 118 ? 0.030 -13.449 -4.195 1.00 91.81 118 ILE A CA 1
ATOM 953 C C . ILE A 1 118 ? 1.515 -13.693 -4.014 1.00 91.81 118 ILE A C 1
ATOM 955 O O . ILE A 1 118 ? 2.058 -13.447 -2.948 1.00 91.81 118 ILE A O 1
ATOM 959 N N . ARG A 1 119 ? 2.187 -14.127 -5.074 1.00 94.62 119 ARG A N 1
ATOM 960 C CA . ARG A 1 119 ? 3.641 -14.176 -5.144 1.00 94.62 119 ARG A CA 1
ATOM 961 C C . ARG A 1 119 ? 4.128 -13.183 -6.182 1.00 94.62 119 ARG A C 1
ATOM 963 O O . ARG A 1 119 ? 3.746 -13.285 -7.351 1.00 94.62 119 ARG A O 1
ATOM 970 N N . LEU A 1 120 ? 4.966 -12.240 -5.772 1.00 95.75 120 LEU A N 1
ATOM 971 C CA . LEU A 1 120 ? 5.669 -11.395 -6.733 1.00 95.75 120 LEU A CA 1
ATOM 972 C C . LEU A 1 120 ? 6.715 -12.232 -7.466 1.00 95.75 120 LEU A C 1
ATOM 974 O O . LEU A 1 120 ? 7.320 -13.116 -6.874 1.00 95.75 120 LEU A O 1
ATOM 978 N N . ILE A 1 121 ? 6.916 -11.968 -8.755 1.00 96.31 121 ILE A N 1
ATOM 979 C CA . ILE A 1 121 ? 7.891 -12.705 -9.568 1.00 96.31 121 ILE A CA 1
ATOM 980 C C . ILE A 1 121 ? 8.989 -11.764 -10.029 1.00 96.31 121 ILE A C 1
ATOM 982 O O . ILE A 1 121 ? 10.167 -12.022 -9.819 1.00 96.31 121 ILE A O 1
ATOM 986 N N . ARG A 1 122 ? 8.620 -10.663 -10.685 1.00 96.25 122 ARG A N 1
ATOM 987 C CA . ARG A 1 122 ? 9.599 -9.785 -11.323 1.00 96.25 122 ARG A CA 1
ATOM 988 C C . ARG A 1 122 ? 9.030 -8.394 -11.529 1.00 96.25 122 ARG A C 1
ATOM 990 O O . ARG A 1 122 ? 7.861 -8.276 -11.874 1.00 96.25 122 ARG A O 1
ATOM 997 N N . LEU A 1 123 ? 9.855 -7.372 -11.342 1.00 95.56 123 LEU A N 1
ATOM 998 C CA . LEU A 1 123 ? 9.558 -5.995 -11.730 1.00 95.56 123 LEU A CA 1
ATOM 999 C C . LEU A 1 123 ? 10.549 -5.560 -12.803 1.00 95.56 123 LEU A C 1
ATOM 1001 O O . LEU A 1 123 ? 11.752 -5.580 -12.559 1.00 95.56 123 LEU A O 1
ATOM 1005 N N . ASP A 1 124 ? 10.042 -5.172 -13.964 1.00 93.94 124 ASP A N 1
ATOM 1006 C CA . ASP A 1 124 ? 10.808 -4.716 -15.120 1.00 93.94 124 ASP A CA 1
ATOM 1007 C C . ASP A 1 124 ? 10.699 -3.201 -15.282 1.00 93.94 124 ASP A C 1
ATOM 1009 O O . ASP A 1 124 ? 9.606 -2.650 -15.160 1.00 93.94 124 ASP A O 1
ATOM 1013 N N . CYS A 1 125 ? 11.814 -2.536 -15.592 1.00 89.88 125 CYS A N 1
ATOM 1014 C CA . CYS A 1 125 ? 11.836 -1.133 -16.000 1.00 89.88 125 CYS A CA 1
ATOM 1015 C C . CYS A 1 125 ? 11.922 -1.046 -17.530 1.00 89.88 125 CYS A C 1
ATOM 1017 O O . CYS A 1 125 ? 12.919 -1.436 -18.140 1.00 89.88 125 CYS A O 1
ATOM 1019 N N . ASN A 1 126 ? 10.874 -0.511 -18.144 1.00 84.56 126 ASN A N 1
ATOM 1020 C CA . ASN A 1 126 ? 10.719 -0.302 -19.582 1.00 84.56 126 ASN A CA 1
ATOM 1021 C C . ASN A 1 126 ? 10.764 1.191 -19.951 1.00 84.56 126 ASN A C 1
ATOM 1023 O O . ASN A 1 126 ? 10.257 1.573 -21.005 1.00 84.56 126 ASN A O 1
ATOM 1027 N N . ASP A 1 127 ? 11.330 2.038 -19.085 1.00 75.31 127 ASP A N 1
ATOM 1028 C CA . ASP A 1 127 ? 11.452 3.476 -19.334 1.00 75.31 127 ASP A CA 1
ATOM 1029 C C . ASP A 1 127 ? 12.208 3.756 -20.643 1.00 75.31 127 ASP A C 1
ATOM 1031 O O . ASP A 1 127 ? 13.229 3.141 -20.928 1.00 75.31 127 ASP A O 1
ATOM 1035 N N . ALA A 1 128 ? 11.723 4.685 -21.459 1.00 61.09 128 ALA A N 1
ATOM 1036 C CA . ALA A 1 128 ? 12.351 5.029 -22.731 1.00 61.09 128 ALA A CA 1
ATOM 1037 C C . ALA A 1 128 ? 13.531 6.006 -22.581 1.00 61.09 128 ALA A C 1
ATOM 1039 O O . ALA A 1 128 ? 14.316 6.158 -23.521 1.00 61.09 128 ALA A O 1
ATOM 1040 N N . GLN A 1 129 ? 13.664 6.686 -21.435 1.00 63.66 129 GLN A N 1
ATOM 1041 C CA . GLN A 1 129 ? 14.569 7.830 -21.292 1.00 63.66 129 GLN A CA 1
ATOM 1042 C C . GLN A 1 129 ? 16.001 7.456 -20.887 1.00 63.66 129 GLN A C 1
ATOM 1044 O O . GLN A 1 129 ? 16.908 8.284 -21.005 1.00 63.66 129 GLN A O 1
ATOM 1049 N N . GLY A 1 130 ? 16.251 6.206 -20.479 1.00 58.31 130 GLY A N 1
ATOM 1050 C CA . GLY A 1 130 ? 17.595 5.716 -20.143 1.00 58.31 130 GLY A CA 1
ATOM 1051 C C . GLY A 1 130 ? 18.200 6.374 -18.897 1.00 58.31 130 GLY A C 1
ATOM 1052 O O . GLY A 1 130 ? 19.387 6.185 -18.599 1.00 58.31 130 GLY A O 1
ATOM 1053 N N . THR A 1 131 ? 17.395 7.146 -18.170 1.00 68.19 131 THR A N 1
ATOM 1054 C CA . THR A 1 131 ? 17.722 7.728 -16.874 1.00 68.19 131 THR A CA 1
ATOM 1055 C C . THR A 1 131 ? 17.659 6.657 -15.790 1.00 68.19 131 THR A C 1
ATOM 1057 O O . THR A 1 131 ? 17.376 5.485 -16.044 1.00 68.19 131 THR A O 1
ATOM 1060 N N . HIS A 1 132 ? 18.109 7.013 -14.591 1.00 75.19 132 HIS A N 1
ATOM 1061 C CA . HIS A 1 132 ? 18.072 6.115 -13.444 1.00 75.19 132 HIS A CA 1
ATOM 1062 C C . HIS A 1 132 ? 17.018 6.664 -12.505 1.00 75.19 132 HIS A C 1
ATOM 1064 O O . HIS A 1 132 ? 17.183 7.785 -12.023 1.00 75.19 132 HIS A O 1
ATOM 1070 N N . ASP A 1 133 ? 16.001 5.863 -12.234 1.00 78.50 133 ASP A N 1
ATOM 1071 C CA . ASP A 1 133 ? 14.934 6.227 -11.318 1.00 78.50 133 ASP A CA 1
ATOM 1072 C C . ASP A 1 133 ? 15.141 5.474 -10.014 1.00 78.50 133 ASP A C 1
ATOM 1074 O O . ASP A 1 133 ? 15.502 4.294 -9.997 1.00 78.50 133 ASP A O 1
ATOM 1078 N N . GLU A 1 134 ? 14.925 6.159 -8.901 1.00 86.31 134 GLU A N 1
ATOM 1079 C CA . GLU A 1 134 ? 14.886 5.515 -7.600 1.00 86.31 134 GLU A CA 1
ATOM 1080 C C . GLU A 1 134 ? 13.438 5.149 -7.294 1.00 86.31 134 GLU A C 1
ATOM 1082 O O . GLU A 1 134 ? 12.594 6.024 -7.124 1.00 86.31 134 GLU A O 1
ATOM 1087 N N . ILE A 1 135 ? 13.158 3.851 -7.231 1.00 87.38 135 ILE A N 1
ATOM 1088 C CA . ILE A 1 135 ? 11.817 3.325 -7.009 1.00 87.38 135 ILE A CA 1
ATOM 1089 C C . ILE A 1 135 ? 11.673 2.666 -5.640 1.00 87.38 135 ILE A C 1
ATOM 1091 O O . ILE A 1 135 ? 12.628 2.209 -5.010 1.00 87.38 135 ILE A O 1
ATOM 1095 N N . SER A 1 136 ? 10.433 2.533 -5.198 1.00 89.56 136 SER A N 1
ATOM 1096 C CA . SER A 1 136 ? 10.050 1.673 -4.089 1.00 89.56 136 SER A CA 1
ATOM 1097 C C . SER A 1 136 ? 8.774 0.914 -4.426 1.00 89.56 136 SER A C 1
ATOM 1099 O O . SER A 1 136 ? 7.896 1.438 -5.108 1.00 89.56 136 SER A O 1
ATOM 1101 N N . LEU A 1 137 ? 8.682 -0.326 -3.951 1.00 90.69 137 LEU A N 1
ATOM 1102 C CA . LEU A 1 137 ? 7.522 -1.192 -4.118 1.00 90.69 137 LEU A CA 1
ATOM 1103 C C . LEU A 1 137 ? 6.990 -1.568 -2.742 1.00 90.69 137 LEU A C 1
ATOM 1105 O O . LEU A 1 137 ? 7.734 -2.064 -1.888 1.00 90.69 137 LEU A O 1
ATOM 1109 N N . ARG A 1 138 ? 5.692 -1.364 -2.547 1.00 89.31 138 ARG A N 1
ATOM 1110 C CA . ARG A 1 138 ? 4.969 -1.774 -1.352 1.00 89.31 138 ARG A CA 1
ATOM 1111 C C . ARG A 1 138 ? 3.882 -2.771 -1.715 1.00 89.31 138 ARG A C 1
ATOM 1113 O O . ARG A 1 138 ? 3.189 -2.596 -2.713 1.00 89.31 138 ARG A O 1
ATOM 1120 N N . VAL A 1 139 ? 3.711 -3.782 -0.876 1.00 85.69 139 VAL A N 1
ATOM 1121 C CA . VAL A 1 139 ? 2.562 -4.687 -0.909 1.00 85.69 139 VAL A CA 1
ATOM 1122 C C . VAL A 1 139 ? 1.867 -4.533 0.421 1.00 85.69 139 VAL A C 1
ATOM 1124 O O . VAL A 1 139 ? 2.499 -4.668 1.465 1.00 85.69 139 VAL A O 1
ATOM 1127 N N . ASN A 1 140 ? 0.583 -4.196 0.388 1.00 81.19 140 ASN A N 1
ATOM 1128 C CA . ASN A 1 140 ? -0.191 -3.946 1.591 1.00 81.19 140 ASN A CA 1
ATOM 1129 C C . ASN A 1 140 ? 0.503 -2.921 2.518 1.00 81.19 140 ASN A C 1
ATOM 1131 O O . ASN A 1 140 ? 0.598 -3.094 3.726 1.00 81.19 140 ASN A O 1
ATOM 1135 N N . GLY A 1 141 ? 1.036 -1.843 1.933 1.00 74.81 141 GLY A N 1
ATOM 1136 C CA . GLY A 1 141 ? 1.722 -0.774 2.668 1.00 74.81 141 GLY A CA 1
ATOM 1137 C C . GLY A 1 141 ? 3.124 -1.126 3.186 1.00 74.81 141 GLY A C 1
ATOM 1138 O O . GLY A 1 141 ? 3.906 -0.206 3.429 1.00 74.81 141 GLY A O 1
ATOM 1139 N N . ALA A 1 142 ? 3.480 -2.408 3.278 1.00 77.69 142 ALA A N 1
ATOM 1140 C CA . ALA A 1 142 ? 4.803 -2.868 3.677 1.00 77.69 142 ALA A CA 1
ATOM 1141 C C . ALA A 1 142 ? 5.789 -2.788 2.509 1.00 77.69 142 ALA A C 1
ATOM 1143 O O . ALA A 1 142 ? 5.476 -3.179 1.383 1.00 77.69 142 ALA A O 1
ATOM 1144 N N . TYR A 1 143 ? 7.001 -2.295 2.767 1.00 82.81 143 TYR A N 1
ATOM 1145 C CA . TYR A 1 143 ? 8.044 -2.239 1.748 1.00 82.81 143 TYR A CA 1
ATOM 1146 C C . TYR A 1 143 ? 8.547 -3.635 1.398 1.00 82.81 143 TYR A C 1
ATOM 1148 O O . TYR A 1 143 ? 9.095 -4.345 2.236 1.00 82.81 143 TYR A O 1
ATOM 1156 N N . VAL A 1 144 ? 8.432 -3.970 0.119 1.00 88.88 144 VAL A N 1
ATOM 1157 C CA . VAL A 1 144 ? 9.039 -5.164 -0.476 1.00 88.88 144 VAL A CA 1
ATOM 1158 C C . VAL A 1 144 ? 10.354 -4.814 -1.165 1.00 88.88 144 VAL A C 1
ATOM 1160 O O . VAL A 1 144 ? 11.308 -5.591 -1.156 1.00 88.88 144 VAL A O 1
ATOM 1163 N N . LEU A 1 145 ? 10.411 -3.606 -1.723 1.00 89.88 145 LEU A N 1
ATOM 1164 C CA . LEU A 1 145 ? 11.598 -3.007 -2.303 1.00 89.88 145 LEU A CA 1
ATOM 1165 C C . LEU A 1 145 ? 11.679 -1.561 -1.815 1.00 89.88 145 LEU A C 1
ATOM 1167 O O . LEU A 1 145 ? 10.751 -0.783 -2.028 1.00 89.88 145 LEU A O 1
ATOM 1171 N N . ASN A 1 146 ? 12.773 -1.201 -1.151 1.00 86.31 146 ASN A N 1
ATOM 1172 C CA . ASN A 1 146 ? 12.983 0.152 -0.646 1.00 86.31 146 ASN A CA 1
ATOM 1173 C C . ASN A 1 146 ? 14.116 0.828 -1.424 1.00 86.31 146 ASN A C 1
ATOM 1175 O O . ASN A 1 146 ? 15.174 0.218 -1.568 1.00 86.31 146 ASN A O 1
ATOM 1179 N N . ARG A 1 147 ? 13.882 2.063 -1.892 1.00 85.00 147 ARG A N 1
ATOM 1180 C CA . ARG A 1 147 ? 14.845 2.944 -2.584 1.00 85.00 147 ARG A CA 1
ATOM 1181 C C . ARG A 1 147 ? 15.837 2.197 -3.475 1.00 85.00 147 ARG A C 1
ATOM 1183 O O . ARG A 1 147 ? 17.033 2.119 -3.193 1.00 85.00 147 ARG A O 1
ATOM 1190 N N . HIS A 1 148 ? 15.314 1.607 -4.537 1.00 89.19 148 HIS A N 1
ATOM 1191 C CA . HIS A 1 148 ? 16.078 0.816 -5.480 1.00 89.19 148 HIS A CA 1
ATOM 1192 C C . HIS A 1 148 ? 16.253 1.575 -6.788 1.00 89.19 148 HIS A C 1
ATOM 1194 O O . HIS A 1 148 ? 15.276 2.005 -7.391 1.00 89.19 148 HIS A O 1
ATOM 1200 N N . VAL A 1 149 ? 17.497 1.724 -7.234 1.00 88.75 149 VAL A N 1
ATOM 1201 C CA . VAL A 1 149 ? 17.791 2.407 -8.495 1.00 88.75 149 VAL A CA 1
ATOM 1202 C C . VAL A 1 149 ? 17.587 1.438 -9.653 1.00 88.75 149 VAL A C 1
ATOM 1204 O O . VAL A 1 149 ? 18.288 0.429 -9.747 1.00 88.75 149 VAL A O 1
ATOM 1207 N N . MET A 1 150 ? 16.658 1.761 -10.548 1.00 86.88 150 MET A N 1
ATOM 1208 C CA . MET A 1 150 ? 16.412 1.029 -11.786 1.00 86.88 150 MET A CA 1
ATOM 1209 C C . MET A 1 150 ? 16.755 1.878 -13.008 1.00 86.88 150 MET A C 1
ATOM 1211 O O . MET A 1 150 ? 16.786 3.103 -12.956 1.00 86.88 150 MET A O 1
ATOM 1215 N N . ARG A 1 151 ? 17.063 1.197 -14.111 1.00 86.62 151 ARG A N 1
ATOM 1216 C CA . ARG A 1 151 ? 17.280 1.781 -15.439 1.00 86.62 151 ARG A CA 1
ATOM 1217 C C . ARG A 1 151 ? 16.535 0.943 -16.466 1.00 86.62 151 ARG A C 1
ATOM 1219 O O . ARG A 1 151 ? 16.271 -0.234 -16.216 1.00 86.62 151 ARG A O 1
ATOM 1226 N N . THR A 1 152 ? 16.287 1.504 -17.642 1.00 86.62 152 THR A N 1
ATOM 1227 C CA . THR A 1 152 ? 15.706 0.783 -18.780 1.00 86.62 152 THR A CA 1
ATOM 1228 C C . THR A 1 152 ? 16.357 -0.581 -19.013 1.00 86.62 152 THR A C 1
ATOM 1230 O O . THR A 1 152 ? 17.583 -0.702 -19.101 1.00 86.62 152 THR A O 1
ATOM 1233 N N . GLY A 1 153 ? 15.527 -1.614 -19.146 1.00 86.69 153 GLY A N 1
ATOM 1234 C CA . GLY A 1 153 ? 15.940 -2.998 -19.366 1.00 86.69 153 GLY A CA 1
ATOM 1235 C C . GLY A 1 153 ? 16.420 -3.722 -18.106 1.00 86.69 153 GLY A C 1
ATOM 1236 O O . GLY A 1 153 ? 16.740 -4.910 -18.179 1.00 86.69 153 GLY A O 1
ATOM 1237 N N . TRP A 1 154 ? 16.489 -3.045 -16.955 1.00 92.00 154 TRP A N 1
ATOM 1238 C CA . TRP A 1 154 ? 16.799 -3.690 -15.682 1.00 92.00 154 TRP A CA 1
ATOM 1239 C C . TRP A 1 154 ? 15.546 -4.302 -15.078 1.00 92.00 154 TRP A C 1
ATOM 1241 O O . TRP A 1 154 ? 14.424 -3.857 -15.322 1.00 92.00 154 TRP A O 1
ATOM 1251 N N . TYR A 1 155 ? 15.763 -5.313 -14.246 1.00 94.44 155 TYR A N 1
ATOM 1252 C CA . TYR A 1 155 ? 14.696 -5.965 -13.516 1.00 94.44 155 TYR A CA 1
ATOM 1253 C C . TYR A 1 155 ? 15.129 -6.329 -12.102 1.00 94.44 155 TYR A C 1
ATOM 1255 O O . TYR A 1 155 ? 16.304 -6.595 -11.838 1.00 94.44 155 TYR A O 1
ATOM 1263 N N . VAL A 1 156 ? 14.149 -6.381 -11.209 1.00 95.19 156 VAL A N 1
ATOM 1264 C CA . VAL A 1 156 ? 14.279 -6.957 -9.872 1.00 95.19 156 VAL A CA 1
ATOM 1265 C C . VAL A 1 156 ? 13.550 -8.288 -9.871 1.00 95.19 156 VAL A C 1
ATOM 1267 O O . VAL A 1 156 ? 12.399 -8.365 -10.300 1.00 95.19 156 VAL A O 1
ATOM 1270 N N . ASN A 1 157 ? 14.226 -9.338 -9.413 1.00 95.56 157 ASN A N 1
ATOM 1271 C CA . ASN A 1 157 ? 13.636 -10.663 -9.285 1.00 95.56 157 ASN A CA 1
ATOM 1272 C C . ASN A 1 157 ? 13.147 -10.897 -7.844 1.00 95.56 157 ASN A C 1
ATOM 1274 O O . ASN A 1 157 ? 13.850 -10.577 -6.884 1.00 95.56 157 ASN A O 1
ATOM 1278 N N . PHE A 1 158 ? 11.952 -11.467 -7.723 1.00 94.50 158 PHE A N 1
ATOM 1279 C CA . PHE A 1 158 ? 11.281 -11.847 -6.485 1.00 94.50 158 PHE A CA 1
ATOM 1280 C C . PHE A 1 158 ? 11.037 -13.368 -6.404 1.00 94.50 158 PHE A C 1
ATOM 1282 O O . PHE A 1 158 ? 10.122 -13.799 -5.711 1.00 94.50 158 PHE A O 1
ATOM 1289 N N . ASP A 1 159 ? 11.842 -14.190 -7.088 1.00 79.62 159 ASP A N 1
ATOM 1290 C CA . ASP A 1 159 ? 11.787 -15.667 -7.104 1.00 79.62 159 ASP A CA 1
ATOM 1291 C C . ASP A 1 159 ? 12.165 -16.327 -5.747 1.00 79.62 159 ASP A C 1
ATOM 1293 O O . ASP A 1 159 ? 12.932 -17.287 -5.684 1.00 79.62 159 ASP A O 1
ATOM 1297 N N . ASP A 1 160 ? 11.631 -15.819 -4.638 1.00 82.50 160 ASP A N 1
ATOM 1298 C CA . ASP A 1 160 ? 11.789 -16.339 -3.278 1.00 82.50 160 ASP A CA 1
ATOM 1299 C C . ASP A 1 160 ? 10.416 -16.336 -2.581 1.00 82.50 160 ASP A C 1
ATOM 1301 O O . ASP A 1 160 ? 9.620 -15.407 -2.741 1.00 82.50 160 ASP A O 1
ATOM 1305 N N . ASP A 1 161 ? 10.134 -17.377 -1.796 1.00 79.44 161 ASP A N 1
ATOM 1306 C CA . ASP A 1 161 ? 8.890 -17.539 -1.038 1.00 79.44 161 ASP A CA 1
ATOM 1307 C C . ASP A 1 161 ? 8.648 -16.386 -0.044 1.00 79.44 161 ASP A C 1
ATOM 1309 O O . ASP A 1 161 ? 7.504 -16.113 0.311 1.00 79.44 161 ASP A O 1
ATOM 1313 N N . ARG A 1 162 ? 9.690 -15.642 0.357 1.00 85.25 162 ARG A N 1
ATOM 1314 C CA . ARG A 1 162 ? 9.547 -14.424 1.182 1.00 85.25 162 ARG A CA 1
ATOM 1315 C C . ARG A 1 162 ? 8.736 -13.305 0.517 1.00 85.25 162 ARG A C 1
ATOM 1317 O O . ARG A 1 162 ? 8.366 -12.345 1.185 1.00 85.25 162 ARG A O 1
ATOM 1324 N N . TYR A 1 163 ? 8.510 -13.402 -0.792 1.00 91.50 163 TYR A N 1
ATOM 1325 C CA . TYR A 1 163 ? 7.697 -12.473 -1.575 1.00 91.50 163 TYR A CA 1
ATOM 1326 C C . TYR A 1 163 ? 6.293 -13.020 -1.868 1.00 91.50 163 TYR A C 1
ATOM 1328 O O . TYR A 1 163 ? 5.626 -12.577 -2.809 1.00 91.50 163 TYR A O 1
ATOM 1336 N N . GLU A 1 164 ? 5.851 -13.996 -1.071 1.00 91.56 164 GLU A N 1
ATOM 1337 C CA . GLU A 1 164 ? 4.471 -14.453 -0.999 1.00 91.56 164 GLU A CA 1
ATOM 1338 C C . GLU A 1 164 ? 3.718 -13.702 0.104 1.00 91.56 164 GLU A C 1
ATOM 1340 O O . GLU A 1 164 ? 4.087 -13.739 1.276 1.00 91.56 164 GLU A O 1
ATOM 1345 N N . PHE A 1 165 ? 2.636 -13.029 -0.277 1.00 85.44 165 PHE A N 1
ATOM 1346 C CA . PHE A 1 165 ? 1.825 -12.208 0.608 1.00 85.44 165 PHE A CA 1
ATOM 1347 C C . PHE A 1 165 ? 0.409 -12.788 0.688 1.00 85.44 165 PHE A C 1
ATOM 1349 O O . PHE A 1 165 ? -0.287 -12.869 -0.333 1.00 85.44 165 PHE A O 1
ATOM 1356 N N . PRO A 1 166 ? -0.042 -13.214 1.877 1.00 85.31 166 PRO A N 1
ATOM 1357 C CA . PRO A 1 166 ? -1.433 -13.585 2.079 1.00 85.31 166 PRO A CA 1
ATOM 1358 C C . PRO A 1 166 ? -2.328 -12.343 2.117 1.00 85.31 166 PRO A C 1
ATOM 1360 O O . PRO A 1 166 ? -1.938 -11.304 2.651 1.00 85.31 166 PRO A O 1
ATOM 1363 N N . PHE A 1 167 ? -3.553 -12.474 1.612 1.00 76.50 167 PHE A N 1
ATOM 1364 C CA . PHE A 1 167 ? -4.593 -11.456 1.743 1.00 76.50 167 PHE A CA 1
ATOM 1365 C C . PHE A 1 167 ? -5.988 -12.101 1.823 1.00 76.50 167 PHE A C 1
ATOM 1367 O O . PHE A 1 167 ? -6.213 -13.227 1.375 1.00 76.50 167 PHE A O 1
ATOM 1374 N N . ASN A 1 168 ? -6.930 -11.412 2.458 1.00 70.38 168 ASN A N 1
ATOM 1375 C CA . ASN A 1 168 ? -8.257 -11.931 2.787 1.00 70.38 168 ASN A CA 1
ATOM 1376 C C . ASN A 1 168 ? -9.340 -11.385 1.856 1.00 70.38 168 ASN A C 1
ATOM 1378 O O . ASN A 1 168 ? -10.176 -12.141 1.372 1.00 70.38 168 ASN A O 1
ATOM 1382 N N . SER A 1 169 ? -9.345 -10.072 1.637 1.00 70.25 169 SER A N 1
ATOM 1383 C CA . SER A 1 169 ? -10.324 -9.356 0.807 1.00 70.25 169 SER A CA 1
ATOM 1384 C C . SER A 1 169 ? -9.642 -8.742 -0.403 1.00 70.25 169 SER A C 1
ATOM 1386 O O . SER A 1 169 ? -10.096 -8.920 -1.537 1.00 70.25 169 SER A O 1
ATOM 1388 N N . ALA A 1 170 ? -8.540 -8.039 -0.148 1.00 78.44 170 ALA A N 1
ATOM 1389 C CA . ALA A 1 170 ? -7.823 -7.282 -1.142 1.00 78.44 170 ALA A CA 1
ATOM 1390 C C . ALA A 1 170 ? -6.315 -7.239 -0.869 1.00 78.44 170 ALA A 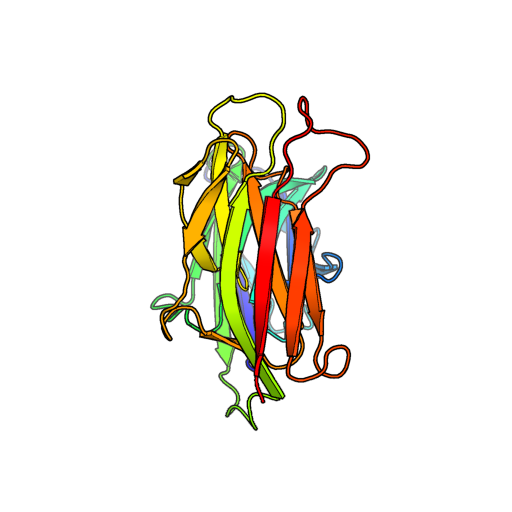C 1
ATOM 1392 O O . ALA A 1 170 ? -5.870 -7.223 0.273 1.00 78.44 170 ALA A O 1
ATOM 1393 N N . CYS A 1 171 ? -5.528 -7.170 -1.936 1.00 83.44 171 CYS A N 1
ATOM 1394 C CA . CYS A 1 171 ? -4.099 -6.901 -1.889 1.00 83.44 171 CYS A CA 1
ATOM 1395 C C . CYS A 1 171 ? -3.811 -5.639 -2.696 1.00 83.44 171 CYS A C 1
ATOM 1397 O O . CYS A 1 171 ? -4.067 -5.607 -3.900 1.00 83.44 171 CYS A O 1
ATOM 1399 N N . THR A 1 172 ? -3.275 -4.606 -2.048 1.00 83.94 172 THR A N 1
ATOM 1400 C CA . THR A 1 172 ? -2.891 -3.356 -2.718 1.00 83.94 172 THR A CA 1
ATOM 1401 C C . THR A 1 172 ? -1.396 -3.346 -2.969 1.00 83.94 172 THR A C 1
ATOM 1403 O O . THR A 1 172 ? -0.606 -3.511 -2.041 1.00 83.94 172 THR A O 1
ATOM 1406 N N . ILE A 1 173 ? -1.002 -3.130 -4.217 1.00 88.75 173 ILE A N 1
ATOM 1407 C CA . ILE A 1 173 ? 0.401 -3.047 -4.616 1.00 88.75 173 ILE A CA 1
ATOM 1408 C C . ILE A 1 173 ? 0.666 -1.630 -5.090 1.00 88.75 173 ILE A C 1
ATOM 1410 O O . ILE A 1 173 ? -0.035 -1.155 -5.978 1.00 88.75 173 ILE A O 1
ATOM 1414 N N . THR A 1 174 ? 1.676 -0.981 -4.515 1.00 88.00 174 THR A N 1
ATOM 1415 C CA . THR A 1 174 ? 2.033 0.410 -4.805 1.00 88.00 174 THR A CA 1
ATOM 1416 C C . THR A 1 174 ? 3.477 0.507 -5.271 1.00 88.00 174 THR A C 1
ATOM 1418 O O . THR A 1 174 ? 4.375 0.043 -4.572 1.00 88.00 174 THR A O 1
ATOM 1421 N N . LEU A 1 175 ? 3.705 1.156 -6.409 1.00 88.81 175 LEU A N 1
ATOM 1422 C CA . LEU A 1 175 ? 5.021 1.540 -6.911 1.00 88.81 175 LEU A CA 1
ATOM 1423 C C . LEU A 1 175 ? 5.167 3.065 -6.831 1.00 88.81 175 LEU A C 1
ATOM 1425 O O . LEU A 1 175 ? 4.275 3.784 -7.277 1.00 88.81 175 LEU A O 1
ATOM 1429 N N . SER A 1 176 ? 6.283 3.554 -6.293 1.00 84.69 176 SER A N 1
ATOM 1430 C CA . SER A 1 176 ? 6.577 4.990 -6.176 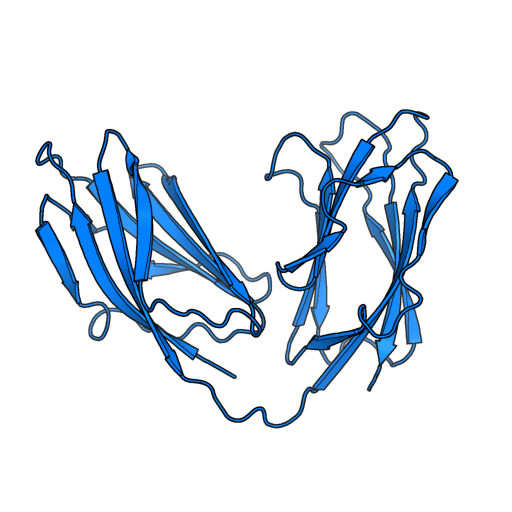1.00 84.69 176 SER A CA 1
ATOM 1431 C C . SER A 1 176 ? 7.995 5.305 -6.645 1.00 84.69 176 SER A C 1
ATOM 1433 O O . SER A 1 176 ? 8.913 4.572 -6.288 1.00 84.69 176 SER A O 1
ATOM 1435 N N . GLU A 1 177 ? 8.178 6.423 -7.348 1.00 79.12 177 GLU A N 1
ATOM 1436 C CA . GLU A 1 177 ? 9.478 7.011 -7.716 1.00 79.12 177 GLU A CA 1
ATOM 1437 C C . GLU A 1 177 ? 9.836 8.189 -6.782 1.00 79.12 177 GLU A C 1
ATOM 1439 O O . GLU A 1 177 ? 8.959 8.949 -6.363 1.00 79.12 177 GLU A O 1
ATOM 1444 N N . SER A 1 178 ? 11.112 8.355 -6.422 1.00 72.25 178 SER A N 1
ATOM 1445 C CA . SER A 1 178 ? 11.595 9.414 -5.514 1.00 72.25 178 SER A CA 1
ATOM 1446 C C . SER A 1 178 ? 11.606 10.781 -6.221 1.00 72.25 178 SER A C 1
ATOM 1448 O O . SER A 1 178 ? 12.374 10.996 -7.152 1.00 72.25 178 SER A O 1
ATOM 1450 N N . TYR A 1 179 ? 10.766 11.754 -5.846 1.00 49.34 179 TYR A N 1
ATOM 1451 C CA . TYR A 1 179 ? 11.002 12.664 -4.708 1.00 49.34 179 TYR A CA 1
ATOM 1452 C C . TYR A 1 179 ? 9.716 13.112 -3.980 1.00 49.34 179 TYR A C 1
ATOM 1454 O O . TYR A 1 179 ? 9.772 13.974 -3.102 1.00 49.34 179 TYR A O 1
ATOM 1462 N N . LEU A 1 180 ? 8.553 12.567 -4.337 1.00 50.84 180 LEU A N 1
ATOM 1463 C CA . LEU A 1 180 ? 7.261 12.994 -3.800 1.00 50.84 180 LEU A CA 1
ATOM 1464 C C . LEU A 1 180 ? 6.424 11.756 -3.464 1.00 50.84 180 LEU A C 1
ATOM 1466 O O . LEU A 1 180 ? 5.998 11.027 -4.355 1.00 50.84 180 LEU A O 1
ATOM 1470 N N . GLU A 1 181 ? 6.163 11.534 -2.173 1.00 51.72 181 GLU A N 1
ATOM 1471 C CA . GLU A 1 181 ? 5.327 10.424 -1.676 1.00 51.72 181 GLU A CA 1
ATOM 1472 C C . GLU A 1 181 ? 3.916 10.393 -2.308 1.00 51.72 181 GLU A C 1
ATOM 1474 O O . GLU A 1 181 ? 3.257 9.355 -2.296 1.00 51.72 181 GLU A O 1
ATOM 1479 N N . ASP A 1 182 ? 3.490 11.498 -2.930 1.00 50.25 182 ASP A N 1
ATOM 1480 C CA . ASP A 1 182 ? 2.195 11.671 -3.597 1.00 50.25 182 ASP A CA 1
ATOM 1481 C C . ASP A 1 182 ? 2.106 11.073 -5.020 1.00 50.25 182 ASP A C 1
ATOM 1483 O O . ASP A 1 182 ? 1.046 11.132 -5.643 1.00 50.25 182 ASP A O 1
ATOM 1487 N N . TRP A 1 183 ? 3.186 10.491 -5.559 1.00 57.00 183 TRP A N 1
ATOM 1488 C CA . TRP A 1 183 ? 3.241 10.007 -6.953 1.00 57.00 183 TRP A CA 1
ATOM 1489 C C . TRP A 1 183 ? 3.146 8.484 -7.086 1.00 57.00 183 TRP A C 1
ATOM 1491 O O . TRP A 1 183 ? 3.248 7.942 -8.186 1.00 57.00 183 TRP A O 1
ATOM 1501 N N . GLY A 1 184 ? 2.902 7.786 -5.974 1.00 65.12 184 GLY A N 1
ATOM 1502 C CA . GLY A 1 184 ? 2.708 6.342 -5.974 1.00 65.12 184 GLY A CA 1
ATOM 1503 C C . GLY A 1 184 ? 1.523 5.919 -6.844 1.00 65.12 184 GLY A C 1
ATOM 1504 O O . GLY A 1 184 ? 0.412 6.434 -6.706 1.00 65.12 184 GLY A O 1
ATOM 1505 N N . ARG A 1 185 ? 1.744 4.955 -7.736 1.00 78.25 185 ARG A N 1
ATOM 1506 C CA . ARG A 1 185 ? 0.683 4.271 -8.479 1.00 78.25 185 ARG A CA 1
ATOM 1507 C C . ARG A 1 185 ? 0.383 2.958 -7.803 1.00 78.25 185 ARG A C 1
ATOM 1509 O O . ARG A 1 185 ? 1.291 2.268 -7.355 1.00 78.25 185 ARG A O 1
ATOM 1516 N N . SER A 1 186 ? -0.897 2.623 -7.718 1.00 84.25 186 SER A N 1
ATOM 1517 C CA . SER A 1 186 ? -1.313 1.384 -7.086 1.00 84.25 186 SER A CA 1
ATOM 1518 C C . SER A 1 186 ? -2.433 0.710 -7.844 1.00 84.25 186 SER A C 1
ATOM 1520 O O . SER A 1 186 ? -3.231 1.370 -8.508 1.00 84.25 186 SER A O 1
ATOM 1522 N N . PHE A 1 187 ? -2.481 -0.607 -7.721 1.00 83.38 187 PHE A N 1
ATOM 1523 C CA . PHE A 1 187 ? -3.630 -1.401 -8.112 1.00 83.38 187 PHE A CA 1
ATOM 1524 C C . PHE A 1 187 ? -4.017 -2.319 -6.963 1.00 83.38 187 PHE A C 1
ATOM 1526 O O . PHE A 1 187 ? -3.208 -2.643 -6.088 1.00 83.38 187 PHE A O 1
ATOM 1533 N N . THR A 1 188 ? -5.276 -2.733 -6.980 1.00 83.00 188 THR A N 1
ATOM 1534 C CA . THR A 1 188 ? -5.854 -3.569 -5.939 1.00 83.00 188 THR A CA 1
ATOM 1535 C C . THR A 1 188 ? -6.363 -4.853 -6.564 1.00 83.00 188 THR A C 1
ATOM 1537 O O . THR A 1 188 ? -7.151 -4.832 -7.506 1.00 83.00 188 THR A O 1
ATOM 1540 N N . LEU A 1 189 ? -5.907 -5.975 -6.029 1.00 83.62 189 LEU A N 1
ATOM 1541 C CA . LEU A 1 189 ? -6.393 -7.305 -6.362 1.00 83.62 189 LEU A CA 1
ATOM 1542 C C . LEU A 1 189 ? -7.464 -7.674 -5.356 1.00 83.62 189 LEU A C 1
ATOM 1544 O O . LEU A 1 189 ? -7.198 -7.563 -4.164 1.00 83.62 189 LEU A O 1
ATOM 1548 N N . ARG A 1 190 ? -8.638 -8.129 -5.794 1.00 78.25 190 ARG A N 1
ATOM 1549 C CA . ARG A 1 190 ? -9.684 -8.600 -4.879 1.00 78.25 190 ARG A CA 1
ATOM 1550 C C . ARG A 1 190 ? -9.889 -10.099 -5.009 1.00 78.25 190 ARG A C 1
ATOM 1552 O O . ARG A 1 190 ? -9.764 -10.676 -6.093 1.00 78.25 190 ARG A O 1
ATOM 1559 N N . VAL A 1 191 ? -10.213 -10.740 -3.891 1.00 69.88 191 VAL A N 1
ATOM 1560 C CA . VAL A 1 191 ? -10.555 -12.165 -3.883 1.00 69.88 191 VAL A CA 1
ATOM 1561 C C . VAL A 1 191 ? -11.763 -12.408 -4.790 1.00 69.88 191 VAL A C 1
ATOM 1563 O O . VAL A 1 191 ? -12.758 -11.690 -4.734 1.00 69.88 191 VAL A O 1
ATOM 1566 N N . GLY A 1 192 ? -11.660 -13.427 -5.645 1.00 72.50 192 GLY A N 1
ATOM 1567 C CA . GLY A 1 192 ? -12.700 -13.800 -6.608 1.00 72.50 192 GLY A CA 1
ATOM 1568 C C . GLY A 1 192 ? -12.624 -13.084 -7.962 1.00 72.50 192 GLY A C 1
ATOM 1569 O O . GLY A 1 192 ? -13.229 -13.567 -8.916 1.00 72.50 192 GLY A O 1
ATOM 1570 N N . GLU A 1 193 ? -11.855 -11.997 -8.094 1.00 78.19 193 GLU A N 1
ATOM 1571 C CA . GLU A 1 193 ? -11.651 -11.324 -9.391 1.00 78.19 193 GLU A CA 1
ATOM 1572 C C . GLU A 1 193 ? -10.591 -12.021 -10.254 1.00 78.19 193 GLU A C 1
ATOM 1574 O O . GLU A 1 193 ? -10.644 -11.966 -11.483 1.00 78.19 193 GLU A O 1
ATOM 1579 N N . TYR A 1 194 ? -9.649 -12.720 -9.617 1.00 78.00 194 TYR A N 1
ATOM 1580 C CA . TYR A 1 194 ? -8.506 -13.344 -10.275 1.00 78.00 194 TYR A CA 1
ATOM 1581 C C . TYR A 1 194 ? -8.510 -14.859 -10.074 1.00 78.00 194 TYR A C 1
ATOM 1583 O O . TYR A 1 194 ? -8.803 -15.370 -8.994 1.00 78.00 194 TYR A O 1
ATOM 1591 N N . ARG A 1 195 ? -8.144 -15.593 -11.128 1.00 84.75 195 ARG A N 1
ATOM 1592 C CA . ARG A 1 195 ? -7.877 -17.039 -11.074 1.00 84.75 195 ARG A CA 1
ATOM 1593 C C . ARG A 1 195 ? -6.439 -17.299 -10.636 1.00 84.75 195 ARG A C 1
ATOM 1595 O O . ARG A 1 195 ? -5.579 -16.450 -10.857 1.00 84.75 195 ARG A O 1
ATOM 1602 N N . VAL A 1 196 ? -6.163 -18.497 -10.127 1.00 86.19 196 VAL A N 1
ATOM 1603 C CA . VAL A 1 196 ? -4.800 -18.996 -9.871 1.00 86.19 196 VAL A CA 1
ATOM 1604 C C . VAL A 1 196 ? -4.033 -19.069 -11.196 1.00 86.19 196 VAL A C 1
ATOM 1606 O O . VAL A 1 196 ? -4.219 -19.988 -11.992 1.00 86.19 196 VAL A O 1
ATOM 1609 N N . ALA A 1 197 ? -3.229 -18.045 -11.478 1.00 90.12 197 ALA A N 1
ATOM 1610 C CA . ALA A 1 197 ? -2.484 -17.876 -12.723 1.00 90.12 197 ALA A CA 1
ATOM 1611 C C . ALA A 1 197 ? -1.388 -16.811 -12.559 1.00 90.12 197 ALA A C 1
ATOM 1613 O O . ALA A 1 197 ? -1.308 -16.128 -11.536 1.00 90.12 197 ALA A O 1
ATOM 1614 N N . ARG A 1 198 ? -0.533 -16.681 -13.580 1.00 92.75 198 ARG A N 1
ATOM 1615 C CA . ARG A 1 198 ? 0.425 -15.576 -13.710 1.00 92.75 198 ARG A CA 1
ATOM 1616 C C . ARG A 1 198 ? -0.253 -14.386 -14.391 1.00 92.75 198 ARG A C 1
ATOM 1618 O O . ARG A 1 198 ? -0.960 -14.578 -15.376 1.00 92.75 198 ARG A O 1
ATOM 1625 N N . TYR A 1 199 ? 0.029 -13.191 -13.893 1.00 92.69 199 TYR A N 1
ATOM 1626 C CA . TYR A 1 199 ? -0.451 -11.919 -14.417 1.00 92.69 199 TYR A CA 1
ATOM 1627 C C . TYR A 1 199 ? 0.702 -10.931 -14.528 1.00 92.69 199 TYR A C 1
ATOM 1629 O O . TYR A 1 199 ? 1.740 -11.085 -13.878 1.00 92.69 199 TYR A O 1
ATOM 1637 N N . GLU A 1 200 ? 0.487 -9.910 -15.344 1.00 93.56 200 GLU A N 1
ATOM 1638 C CA . GLU A 1 200 ? 1.384 -8.774 -15.492 1.00 93.56 200 GLU A CA 1
ATOM 1639 C C . GLU A 1 200 ? 0.558 -7.501 -15.343 1.00 93.56 200 GLU A C 1
ATOM 1641 O O . GLU A 1 200 ? -0.567 -7.417 -15.840 1.00 93.56 200 GLU A O 1
ATOM 1646 N N . HIS A 1 201 ? 1.091 -6.537 -14.602 1.00 90.50 201 HIS A N 1
ATOM 1647 C CA . HIS A 1 201 ? 0.487 -5.225 -14.442 1.00 90.50 201 HIS A CA 1
ATOM 1648 C C . HIS A 1 201 ? 1.495 -4.157 -14.834 1.00 90.50 201 HIS A C 1
ATOM 1650 O O . HIS A 1 201 ? 2.618 -4.147 -14.330 1.00 90.50 201 HIS A O 1
ATOM 1656 N N . GLU A 1 202 ? 1.084 -3.269 -15.731 1.00 89.31 202 GLU A N 1
ATOM 1657 C CA . GLU A 1 202 ? 1.884 -2.129 -16.152 1.00 89.31 202 GLU A CA 1
ATOM 1658 C C . GLU A 1 202 ? 1.496 -0.897 -15.331 1.00 89.31 202 GLU A C 1
ATOM 1660 O O . GLU A 1 202 ? 0.354 -0.441 -15.365 1.00 89.31 202 GLU A O 1
ATOM 1665 N N . PHE A 1 203 ? 2.466 -0.343 -14.612 1.00 84.50 203 PHE A N 1
ATOM 1666 C CA . PHE A 1 203 ? 2.387 0.988 -14.036 1.00 84.50 203 PHE A CA 1
ATOM 1667 C C . PHE A 1 203 ? 2.761 1.990 -15.137 1.00 84.50 203 PHE A C 1
ATOM 1669 O O . PHE A 1 203 ? 3.941 2.268 -15.353 1.00 84.50 203 PHE A O 1
ATOM 1676 N N . ALA A 1 204 ? 1.755 2.481 -15.866 1.00 69.31 204 ALA A N 1
ATOM 1677 C CA . ALA A 1 204 ? 1.903 3.499 -16.907 1.00 69.31 204 ALA A CA 1
ATOM 1678 C C . ALA A 1 204 ? 1.060 4.749 -16.625 1.00 69.31 204 ALA A C 1
ATOM 1680 O O . ALA A 1 204 ? 0.118 4.749 -15.829 1.00 69.31 204 ALA A O 1
ATOM 1681 N N . LEU A 1 205 ? 1.431 5.835 -17.295 1.00 58.94 205 LEU A N 1
ATOM 1682 C CA . LEU A 1 205 ? 0.783 7.136 -17.238 1.00 58.94 205 LEU A CA 1
ATOM 1683 C C . LEU A 1 205 ? -0.413 7.275 -18.181 1.00 58.94 205 LEU A C 1
ATOM 1685 O O . LEU A 1 205 ? -0.267 7.091 -19.384 1.00 58.94 205 LEU A O 1
ATOM 1689 N N . ASP A 1 206 ? -1.490 7.844 -17.643 1.00 40.16 206 ASP A N 1
ATOM 1690 C CA . ASP A 1 206 ? -2.157 8.992 -18.260 1.00 40.16 206 ASP A CA 1
ATOM 1691 C C . ASP A 1 206 ? -2.019 10.191 -17.290 1.00 40.16 206 ASP A C 1
ATOM 1693 O O . ASP A 1 206 ? -2.359 10.086 -16.112 1.00 40.16 206 ASP A O 1
ATOM 1697 N N . ALA A 1 207 ? -1.470 11.309 -17.786 1.00 38.06 207 ALA A N 1
ATOM 1698 C CA . ALA A 1 207 ? -1.295 12.630 -17.144 1.00 38.06 207 ALA A CA 1
ATOM 1699 C C . ALA A 1 207 ? -0.448 12.738 -15.841 1.00 38.06 207 ALA A C 1
ATOM 1701 O O . ALA A 1 207 ? -0.967 12.603 -14.733 1.00 38.06 207 ALA A O 1
ATOM 1702 N N . GLY A 1 208 ? 0.846 13.107 -15.940 1.00 37.56 208 GLY A N 1
ATOM 1703 C CA . GLY A 1 208 ? 1.593 13.639 -14.782 1.00 37.56 208 GLY A CA 1
ATOM 1704 C C . GLY A 1 208 ? 3.110 13.429 -14.693 1.00 37.56 208 GLY A C 1
ATOM 1705 O O . GLY A 1 208 ? 3.787 14.373 -14.308 1.00 37.56 208 GLY A O 1
ATOM 1706 N N . ILE A 1 209 ? 3.671 12.260 -15.023 1.00 41.19 209 ILE A N 1
ATOM 1707 C CA . ILE A 1 209 ? 5.135 12.014 -15.010 1.00 41.19 209 ILE A CA 1
ATOM 1708 C C . ILE A 1 209 ? 5.777 12.819 -16.133 1.00 41.19 209 ILE A C 1
ATOM 1710 O O . ILE A 1 209 ? 5.385 12.754 -17.298 1.00 41.19 209 ILE A O 1
ATOM 1714 N N . SER A 1 210 ? 6.777 13.607 -15.763 1.00 44.31 210 SER A N 1
ATOM 1715 C CA . SER A 1 210 ? 7.764 14.091 -16.712 1.00 44.31 210 SER A CA 1
ATOM 1716 C C . SER A 1 210 ? 8.641 12.900 -17.103 1.00 44.31 210 SER A C 1
ATOM 1718 O O . SER A 1 210 ? 9.707 12.722 -16.527 1.00 44.31 210 SER A O 1
ATOM 1720 N N . GLY A 1 211 ? 8.167 12.074 -18.036 1.00 51.56 211 GLY A N 1
ATOM 1721 C CA . GLY A 1 211 ? 8.897 10.913 -18.546 1.00 51.56 211 GLY A CA 1
ATOM 1722 C C . GLY A 1 211 ? 7.990 9.716 -18.813 1.00 51.56 211 GLY A C 1
ATOM 1723 O O . GLY A 1 211 ? 7.076 9.436 -18.044 1.00 51.56 211 GLY A O 1
ATOM 1724 N N . ASP A 1 212 ? 8.242 9.007 -19.914 1.00 57.53 212 ASP A N 1
ATOM 1725 C CA . ASP A 1 212 ? 7.545 7.778 -20.323 1.00 57.53 212 ASP A CA 1
ATOM 1726 C C . ASP A 1 212 ? 8.007 6.552 -19.506 1.00 57.53 212 ASP A C 1
ATOM 1728 O O . ASP A 1 212 ? 8.146 5.451 -20.050 1.00 57.53 212 ASP A O 1
ATOM 1732 N N . ALA A 1 213 ? 8.281 6.729 -18.211 1.00 64.12 213 ALA A N 1
ATOM 1733 C CA . ALA A 1 213 ? 8.748 5.647 -17.363 1.00 64.12 213 ALA A CA 1
ATOM 1734 C C . ALA A 1 213 ? 7.626 4.613 -17.198 1.00 64.12 213 ALA A C 1
ATOM 1736 O O . ALA A 1 213 ? 6.510 4.926 -16.777 1.00 64.12 213 ALA A O 1
ATOM 1737 N N . ARG A 1 214 ? 7.906 3.371 -17.605 1.00 82.44 214 ARG A N 1
ATOM 1738 C CA . ARG A 1 214 ? 6.9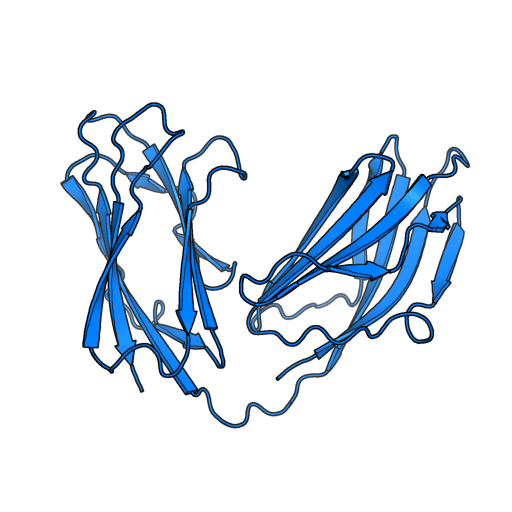55 2.255 -17.575 1.00 82.44 214 ARG A CA 1
ATOM 1739 C C . ARG A 1 214 ? 7.543 1.129 -16.763 1.00 82.44 214 ARG A C 1
ATOM 1741 O O . ARG A 1 214 ? 8.638 0.662 -17.069 1.00 82.44 214 ARG A O 1
ATOM 1748 N N . TYR A 1 215 ? 6.794 0.650 -15.781 1.00 88.56 215 TYR A N 1
ATOM 1749 C CA . TYR A 1 215 ? 7.202 -0.496 -14.981 1.00 88.56 215 TYR A CA 1
ATOM 1750 C C . TYR A 1 215 ? 6.201 -1.623 -15.125 1.00 88.56 215 TYR A C 1
ATOM 1752 O O . TYR A 1 215 ? 5.000 -1.400 -15.012 1.00 88.56 215 TYR A O 1
ATOM 1760 N N . THR A 1 216 ? 6.683 -2.842 -15.328 1.00 92.69 216 THR A N 1
ATOM 1761 C CA . THR A 1 216 ? 5.815 -4.015 -15.451 1.00 92.69 216 THR A CA 1
ATOM 1762 C C . THR A 1 216 ? 6.099 -4.974 -14.312 1.00 92.69 216 THR A C 1
ATOM 1764 O O . THR A 1 216 ? 7.209 -5.482 -14.176 1.00 92.69 216 THR A O 1
ATOM 1767 N N . LEU A 1 217 ? 5.093 -5.227 -13.479 1.00 95.31 217 LEU A N 1
ATOM 1768 C CA . LEU A 1 217 ? 5.163 -6.203 -12.403 1.00 95.31 217 LEU A CA 1
ATOM 1769 C C . LEU A 1 217 ? 4.504 -7.507 -12.839 1.00 95.31 217 LEU A C 1
ATOM 1771 O O . LEU A 1 217 ? 3.292 -7.561 -13.043 1.00 95.31 217 LEU A O 1
ATOM 1775 N N . ALA A 1 218 ? 5.294 -8.571 -12.903 1.00 96.06 218 ALA A N 1
ATOM 1776 C CA . ALA A 1 218 ? 4.811 -9.935 -13.003 1.00 96.06 218 ALA A CA 1
ATOM 1777 C C . ALA A 1 218 ? 4.557 -10.520 -11.608 1.00 96.06 218 ALA A C 1
ATOM 1779 O O . ALA A 1 218 ? 5.421 -10.473 -10.725 1.00 96.06 218 ALA A O 1
ATOM 1780 N N . TYR A 1 219 ? 3.391 -11.132 -11.428 1.00 95.44 219 TYR A N 1
ATOM 1781 C CA . TYR A 1 219 ? 2.985 -11.788 -10.186 1.00 95.44 219 TYR A CA 1
ATOM 1782 C C . TYR A 1 219 ? 2.157 -13.045 -10.468 1.00 95.44 219 TYR A C 1
ATOM 1784 O O . TYR A 1 219 ? 1.675 -13.268 -11.581 1.00 95.44 219 TYR A O 1
ATOM 1792 N N . ARG A 1 220 ? 2.005 -13.908 -9.464 1.00 93.81 220 ARG A N 1
ATOM 1793 C CA . ARG A 1 220 ? 1.170 -15.110 -9.521 1.00 93.81 220 ARG A CA 1
ATOM 1794 C C . ARG A 1 220 ? 0.166 -15.108 -8.384 1.00 93.81 220 ARG A C 1
ATOM 1796 O O . ARG A 1 220 ? 0.537 -14.915 -7.233 1.00 93.81 220 ARG A O 1
ATOM 1803 N N . MET A 1 221 ? -1.081 -15.400 -8.722 1.00 90.88 221 MET A N 1
ATOM 1804 C CA . MET A 1 221 ? -2.128 -15.700 -7.753 1.00 90.88 221 MET A CA 1
ATOM 1805 C C . MET A 1 221 ? -2.032 -17.168 -7.351 1.00 90.88 221 MET A C 1
ATOM 1807 O O . MET A 1 221 ? -1.870 -18.035 -8.214 1.00 90.88 221 MET A O 1
ATOM 1811 N N . LEU A 1 222 ? -2.125 -17.428 -6.057 1.00 87.12 222 LEU A N 1
ATOM 1812 C CA . LEU A 1 222 ? -2.065 -18.737 -5.421 1.00 87.12 222 LEU A CA 1
ATOM 1813 C C . LEU A 1 222 ? -3.355 -18.952 -4.611 1.00 87.12 222 LEU A C 1
ATOM 1815 O O . LEU A 1 222 ? -3.998 -17.977 -4.213 1.00 87.12 222 LEU A O 1
ATOM 1819 N N . GLU A 1 223 ? -3.725 -20.220 -4.404 1.00 75.12 223 GLU A N 1
ATOM 1820 C CA . GLU A 1 223 ? -4.878 -20.618 -3.572 1.00 75.12 223 GLU A CA 1
ATOM 1821 C C . GLU A 1 223 ? -4.709 -20.212 -2.111 1.00 75.12 223 GLU A C 1
ATOM 1823 O O . GLU A 1 223 ? -3.593 -20.411 -1.583 1.00 75.12 223 GLU A O 1
#

Radius of gyration: 19.81 Å; chains: 1; bounding box: 36×48×50 Å

Foldseek 3Di:
DKWKFWFKKFKADPVFDWWQKWKWKDAQPDDIDTQDTRDTDTHGDMDTSNPPGPRGDDYCKMKMWMATPPGHTLDIDIDHPPCPPPAQWDWGRDPPRMIMIIGMDMGDDDPPDQLKKKAWAKKAKQFPPQDWWQKWKDKSNHTPGHRDIDGHGDMDGRPDCVRMDTDRAKIKMWMDTPDDPVRIDIDIDGRPPDDFAKDKDKPADDDDDPGRIIMIIIMGMDD

Secondary structure (DSSP, 8-state):
--EEEEEEEEEE-TT---EEEEEEEEETTPPPEEEEEEEEE-TT-EEE-TTTS---EE-SEEEEEEE-GGG-EEEEEEEETT---S-SEEEEE-GGG-EEEEEEEEE--------EEEEEEEEEE--SS--EEEEEEEETTEEEEEEEEEETT-EEE--SGGGEEEESSEEEEEEEETT-GGG-EEEEEETTTS-SSEEEEEE--SS--SS---EEEEEEEE-

pLDDT: mean 72.61, std 14.24, range [37.56, 96.31]